Protein 3CUI (pdb70)

Secondary structure (DSSP, 8-state):
--SHHHHHHHHT-EEEEEE-GGGGGSHHHHHHHHHH-SEEEESSTTSHHHH-SBTTB---HHHHHHHHHHHHHT-EEEEEEEEESSS--HHHHT--HHHHHHHHHHHHHHHHHHHTTT--EEEEEE--B-TTSSB-SS-HHHHHH-TTHHHHHHHHHHHH-SSSEEEEEESS-SSSSHHHHHHHHHHHHHHHHT----EEEE--EEETT---TTHHHHHHHHHTTT-EEEEEEEEEEEESSP-HHHHHHHHHHHHHHHHHHHTSTTEEEEEES-SBTTT-SHHHHSTTEE--SSB-TTSPBPHHHHHHHHHHT-

InterPro domains:
  IPR001000 Glycoside hydrolase family 10 domain [PF00331] (45-352)
  IPR001000 Glycoside hydrolase family 10 domain [PR00134] (118-130)
  IPR001000 Glycoside hydrolase family 10 domain [PR00134] (160-171)
  IPR001000 Glycoside hydrolase family 10 domain [PR00134] (205-216)
  IPR001000 Glycoside hydrolase family 10 domain [PR00134] (234-246)
  IPR001000 Glycoside hydrolase family 10 domain [PS51760] (39-352)
  IPR001000 Glycoside hydrolase family 10 domain [SM00633] (87-353)
  IPR001919 Carbohydrate-binding type-2 domain [PF00553] (382-481)
  IPR001919 Carbohydrate-binding type-2 domain [PS51173] (375-484)
  IPR001919 Carbohydrate-binding type-2 domain [SM00637] (382-481)
  IPR008965 CBM2/CBM3, carbohydrate-binding domain superfamily [SSF49384] (378-483)
  IPR012291 CBM2, carbohydrate-binding domain superfamily [G3DSA:2.60.40.290] (376-484)
  IPR017853 Glycoside hydrolase superfamily [SSF51445] (43-353)
  IPR018366 Carbohydrate-binding type-2, conserved site [PS00561] (446-459)
  IPR031158 Glycosyl hydrolases family 10, active site [PS00591] (267-277)
  IPR044846 Glycoside hydrolase family 10 [PTHR31490] (22-318)

B-factor: mean 17.29, std 7.69, range [9.09, 55.51]

Structure (mmCIF, N/CA/C/O backbone):
data_3CUI
#
_entry.id   3CUI
#
_cell.length_a   85.700
_cell.length_b   85.700
_cell.length_c   78.977
_cell.angle_alpha   90.00
_cell.angle_beta   90.00
_cell.angle_gamma   90.00
#
_symmetry.space_group_name_H-M   'P 41 21 2'
#
loop_
_entity.id
_entity.type
_entity.pdbx_description
1 polymer Exo-beta-1,4-glucanase
2 branched beta-D-xylopyranose-(1-4)-4-thio-beta-D-xylopyranose-(1-4)-4-thio-beta-D-xylopyranose-(1-4)-4-thio-beta-D-xylopyranose
3 water water
#
loop_
_atom_site.group_PDB
_atom_site.id
_atom_site.type_symbol
_atom_site.label_atom_id
_atom_site.label_alt_id
_atom_site.label_comp_id
_atom_site.label_asym_id
_atom_site.label_entity_id
_atom_site.label_seq_id
_atom_site.pdbx_PDB_ins_code
_atom_site.Cartn_x
_atom_site.Cartn_y
_atom_site.Cartn_z
_atom_site.occupancy
_atom_site.B_iso_or_equiv
_atom_site.auth_seq_id
_atom_site.auth_comp_id
_atom_site.auth_asym_id
_atom_site.auth_atom_id
_atom_site.pdbx_PDB_model_num
ATOM 1 N N . ALA A 1 1 ? 44.484 48.140 44.761 1.00 31.63 1 ALA A N 1
ATOM 2 C CA . ALA A 1 1 ? 43.083 48.515 45.095 1.00 31.34 1 ALA A CA 1
ATOM 3 C C . ALA A 1 1 ? 42.155 47.312 44.986 1.00 31.11 1 ALA A C 1
ATOM 4 O O . ALA A 1 1 ? 42.290 46.492 44.080 1.00 31.98 1 ALA A O 1
ATOM 6 N N . THR A 1 2 ? 41.221 47.218 45.925 1.00 30.37 2 THR A N 1
ATOM 7 C CA . THR A 1 2 ? 40.216 46.158 45.930 1.00 29.57 2 THR A CA 1
ATOM 8 C C . THR A 1 2 ? 38.834 46.793 45.870 1.00 27.62 2 THR A C 1
ATOM 9 O O . THR A 1 2 ? 37.814 46.103 45.895 1.00 28.54 2 THR A O 1
ATOM 13 N N . THR A 1 3 ? 38.806 48.118 45.802 1.00 24.37 3 THR A N 1
ATOM 14 C CA . THR A 1 3 ? 37.551 48.825 45.598 1.00 21.45 3 THR A CA 1
ATOM 15 C C . THR A 1 3 ? 37.765 50.003 44.659 1.00 19.56 3 THR A C 1
ATOM 16 O O . THR A 1 3 ? 38.892 50.433 44.431 1.00 18.75 3 THR A O 1
ATOM 20 N N . LEU A 1 4 ? 36.672 50.511 44.101 1.00 17.36 4 LEU A N 1
ATOM 21 C CA . LEU A 1 4 ? 36.765 51.684 43.239 1.00 16.28 4 LEU A CA 1
ATOM 22 C C . LEU A 1 4 ? 37.209 52.903 44.051 1.00 15.91 4 LEU A C 1
ATOM 23 O O . LEU A 1 4 ? 37.920 53.775 43.547 1.00 16.02 4 LEU A O 1
ATOM 28 N N . LYS A 1 5 ? 36.785 52.953 45.309 1.00 15.42 5 LYS A N 1
ATOM 29 C CA . LYS A 1 5 ? 37.216 53.998 46.206 1.00 15.59 5 LYS A CA 1
ATOM 30 C C . LYS A 1 5 ? 38.746 53.975 46.357 1.00 15.87 5 LYS A C 1
ATOM 31 O O . LYS A 1 5 ? 39.386 55.011 46.224 1.00 15.72 5 LYS A O 1
ATOM 37 N N . GLU A 1 6 ? 39.310 52.800 46.608 1.00 16.77 6 GLU A N 1
ATOM 38 C CA . GLU A 1 6 ? 40.763 52.676 46.694 1.00 17.62 6 GLU A CA 1
ATOM 39 C C . GLU A 1 6 ? 41.449 53.122 45.398 1.00 16.55 6 GLU A C 1
ATOM 40 O O . GLU A 1 6 ? 42.470 53.814 45.433 1.00 16.65 6 GLU A O 1
ATOM 46 N N . ALA A 1 7 ? 40.887 52.751 44.255 1.00 15.47 7 ALA A N 1
ATOM 47 C CA . ALA A 1 7 ? 41.487 53.129 42.979 1.00 14.82 7 ALA A CA 1
ATOM 48 C C . ALA A 1 7 ? 41.512 54.652 42.786 1.00 14.24 7 ALA A C 1
ATOM 49 O O . ALA A 1 7 ? 42.540 55.222 42.443 1.00 14.27 7 ALA A O 1
ATOM 51 N N . ALA A 1 8 ? 40.376 55.300 43.037 1.00 13.27 8 ALA A N 1
ATOM 52 C CA . ALA A 1 8 ? 40.262 56.749 42.890 1.00 13.17 8 ALA A CA 1
ATOM 53 C C . ALA A 1 8 ? 41.103 57.478 43.933 1.00 13.61 8 ALA A C 1
ATOM 54 O O . ALA A 1 8 ? 41.829 58.410 43.584 1.00 12.90 8 ALA A O 1
ATOM 56 N N . ASP A 1 9 ? 40.996 57.051 45.191 1.00 14.03 9 ASP A N 1
ATOM 57 C CA . ASP A 1 9 ? 41.839 57.586 46.271 1.00 14.68 9 ASP A CA 1
ATOM 58 C C . ASP A 1 9 ? 43.303 57.550 45.838 1.00 15.01 9 ASP A C 1
ATOM 59 O O . ASP A 1 9 ? 44.001 58.554 45.913 1.00 14.88 9 ASP A O 1
ATOM 64 N N . GLY A 1 10 ? 43.755 56.383 45.388 1.00 14.69 10 GLY A N 1
ATOM 65 C CA . GLY A 1 10 ? 45.160 56.208 44.984 1.00 16.11 10 GLY A CA 1
ATOM 66 C C . GLY A 1 10 ? 45.554 57.096 43.818 1.00 16.63 10 GLY A C 1
ATOM 67 O O . GLY A 1 10 ? 46.716 57.508 43.697 1.00 17.58 10 GLY A O 1
ATOM 68 N N . ALA A 1 11 ? 44.597 57.394 42.939 1.00 17.09 11 ALA A N 1
ATOM 69 C CA . ALA A 1 11 ? 44.845 58.245 41.785 1.00 16.93 11 ALA A CA 1
ATOM 70 C C . ALA A 1 11 ? 44.800 59.729 42.119 1.00 17.44 11 ALA A C 1
ATOM 71 O O . ALA A 1 11 ? 45.070 60.571 41.254 1.00 19.94 11 ALA A O 1
ATOM 73 N N . GLY A 1 12 ? 44.409 60.052 43.351 1.00 15.85 12 GLY A N 1
ATOM 74 C CA . GLY A 1 12 ? 44.208 61.442 43.727 1.00 15.36 12 GLY A CA 1
ATOM 75 C C . GLY A 1 12 ? 42.998 62.098 43.081 1.00 14.79 12 GLY A C 1
ATOM 76 O O . GLY A 1 12 ? 43.011 63.297 42.813 1.00 14.49 12 GLY A O 1
ATOM 77 N N . ARG A 1 13 ? 41.937 61.328 42.854 1.00 14.54 13 ARG A N 1
ATOM 78 C CA . ARG A 1 13 ? 40.746 61.867 42.222 1.00 14.14 13 ARG A CA 1
ATOM 79 C C . ARG A 1 13 ? 39.497 61.467 42.988 1.00 12.75 13 ARG A C 1
ATOM 80 O O . ARG A 1 13 ? 39.550 60.637 43.905 1.00 12.39 13 ARG A O 1
ATOM 88 N N . ASP A 1 14 ? 38.371 62.069 42.618 1.00 12.18 14 ASP A N 1
ATOM 89 C CA . ASP A 1 14 ? 37.080 61.741 43.214 1.00 12.18 14 ASP A CA 1
ATOM 90 C C . ASP A 1 14 ? 36.366 60.676 42.387 1.00 11.89 14 ASP A C 1
ATOM 91 O O . ASP A 1 14 ? 36.426 60.688 41.147 1.00 11.49 14 ASP A O 1
ATOM 96 N N . PHE A 1 15 ? 35.701 59.753 43.082 1.00 11.40 15 PHE A N 1
ATOM 97 C CA . PHE A 1 15 ? 34.755 58.833 42.448 1.00 10.74 15 PHE A CA 1
ATOM 98 C C . PHE A 1 15 ? 33.505 58.893 43.286 1.00 11.18 15 PHE A C 1
ATOM 99 O O . PHE A 1 15 ? 33.504 58.456 44.463 1.00 10.72 15 PHE A O 1
ATOM 107 N N . GLY A 1 16 ? 32.452 59.460 42.695 1.00 10.53 16 GLY A N 1
ATOM 108 C CA . GLY A 1 16 ? 31.239 59.767 43.438 1.00 10.48 16 GLY A CA 1
ATOM 109 C C . GLY A 1 16 ? 30.015 58.994 42.984 1.00 10.11 16 GLY A C 1
ATOM 110 O O . GLY A 1 16 ? 30.020 58.363 41.914 1.00 9.93 16 GLY A O 1
ATOM 111 N N . PHE A 1 17 ? 28.954 59.052 43.791 1.00 9.43 17 PHE A N 1
ATOM 112 C CA . PHE A 1 17 ? 27.642 58.527 43.379 1.00 9.91 17 PHE A CA 1
ATOM 113 C C . PHE A 1 17 ? 26.498 59.451 43.760 1.00 10.06 17 PHE A C 1
ATOM 114 O O . PHE A 1 17 ? 26.605 60.251 44.700 1.00 10.26 17 PHE A O 1
ATOM 122 N N . ALA A 1 18 ? 25.411 59.344 43.003 1.00 9.79 18 ALA A N 1
ATOM 123 C CA . ALA A 1 18 ? 24.147 60.002 43.330 1.00 10.00 18 ALA A CA 1
ATOM 124 C C . ALA A 1 18 ? 23.331 59.200 44.328 1.00 10.37 18 ALA A C 1
ATOM 125 O O . ALA A 1 18 ? 22.897 58.064 44.046 1.00 11.00 18 ALA A O 1
ATOM 127 N N . LEU A 1 19 ? 23.143 59.805 45.498 1.00 10.15 19 LEU A N 1
ATOM 128 C CA . LEU A 1 19 ? 22.454 59.196 46.636 1.00 9.82 19 LEU A CA 1
ATOM 129 C C . LEU A 1 19 ? 20.979 59.543 46.717 1.00 10.58 19 LEU A C 1
ATOM 130 O O . LEU A 1 19 ? 20.609 60.712 46.584 1.00 10.53 19 LEU A O 1
ATOM 135 N N . ASP A 1 20 ? 20.158 58.526 46.981 1.00 11.18 20 ASP A N 1
ATOM 136 C CA . ASP A 1 20 ? 18.774 58.703 47.444 1.00 11.37 20 ASP A CA 1
ATOM 137 C C . ASP A 1 20 ? 18.795 58.371 48.937 1.00 11.65 20 ASP A C 1
ATOM 138 O O . ASP A 1 20 ? 19.018 57.217 49.291 1.00 11.29 20 ASP A O 1
ATOM 143 N N . PRO A 1 21 ? 18.614 59.374 49.816 1.00 11.37 21 PRO A N 1
ATOM 144 C CA . PRO A 1 21 ? 18.823 59.065 51.240 1.00 12.14 21 PRO A CA 1
ATOM 145 C C . PRO A 1 21 ? 17.848 58.028 51.789 1.00 13.20 21 PRO A C 1
ATOM 146 O O . PRO A 1 21 ? 18.179 57.353 52.771 1.00 14.25 21 PRO A O 1
ATOM 150 N N . ASN A 1 22 ? 16.692 57.857 51.142 1.00 13.00 22 ASN A N 1
ATOM 151 C CA . ASN A 1 22 ? 15.767 56.815 51.595 1.00 13.92 22 ASN A CA 1
ATOM 152 C C . ASN A 1 22 ? 16.327 55.424 51.419 1.00 14.30 22 ASN A C 1
ATOM 153 O O . ASN A 1 22 ? 15.930 54.498 52.128 1.00 16.11 22 ASN A O 1
ATOM 158 N N . ARG A 1 23 ? 17.245 55.260 50.472 1.00 12.87 23 ARG A N 1
ATOM 159 C CA . ARG A 1 23 ? 17.809 53.932 50.213 1.00 12.77 23 ARG A CA 1
ATOM 160 C C . ARG A 1 23 ? 18.893 53.562 51.234 1.00 13.04 23 ARG A C 1
ATOM 161 O O . ARG A 1 23 ? 19.367 52.414 51.234 1.00 13.30 23 ARG A O 1
ATOM 169 N N . LEU A 1 24 ? 19.283 54.497 52.105 1.00 13.75 24 LEU A N 1
ATOM 170 C CA . LEU A 1 24 ? 20.279 54.188 53.151 1.00 13.55 24 LEU A CA 1
ATOM 171 C C . LEU A 1 24 ? 19.759 53.138 54.143 1.00 14.33 24 LEU A C 1
ATOM 172 O O . LEU A 1 24 ? 20.546 52.476 54.814 1.00 15.81 24 LEU A O 1
ATOM 177 N N . SER A 1 25 ? 18.439 52.987 54.216 1.00 13.99 25 SER A N 1
ATOM 178 C CA . SER A 1 25 ? 17.847 51.972 55.081 1.00 14.95 25 SER A CA 1
ATOM 179 C C . SER A 1 25 ? 17.917 50.572 54.461 1.00 14.01 25 SER A C 1
ATOM 180 O O . SER A 1 25 ? 17.584 49.579 55.127 1.00 15.66 25 SER A O 1
ATOM 183 N N . GLU A 1 26 ? 18.319 50.489 53.189 1.00 12.94 26 GLU A N 1
ATOM 184 C CA A GLU A 1 26 ? 18.595 49.193 52.549 0.50 12.36 26 GLU A CA 1
ATOM 185 C CA B GLU A 1 26 ? 18.587 49.209 52.552 0.50 13.23 26 GLU A CA 1
ATOM 186 C C . GLU A 1 26 ? 20.081 48.927 52.716 1.00 12.44 26 GLU A C 1
ATOM 187 O O . GLU A 1 26 ? 20.930 49.579 52.086 1.00 12.48 26 GLU A O 1
ATOM 198 N N . ALA A 1 27 ? 20.402 47.966 53.581 1.00 12.74 27 ALA A N 1
ATOM 199 C CA . ALA A 1 27 ? 21.778 47.783 54.019 1.00 12.13 27 ALA A CA 1
ATOM 200 C C . ALA A 1 27 ? 22.769 47.462 52.911 1.00 12.28 27 ALA A C 1
ATOM 201 O O . ALA A 1 27 ? 23.915 47.871 53.001 1.00 12.91 27 ALA A O 1
ATOM 203 N N . GLN A 1 28 ? 22.350 46.719 51.887 1.00 12.70 28 GLN A N 1
ATOM 204 C CA . GLN A 1 28 ? 23.271 46.421 50.771 1.00 12.63 28 GLN A CA 1
ATOM 205 C C . GLN A 1 28 ? 23.632 47.678 49.987 1.00 12.74 28 GLN A C 1
ATOM 206 O O . GLN A 1 28 ? 24.792 47.878 49.627 1.00 12.41 28 GLN A O 1
ATOM 212 N N . TYR A 1 29 ? 22.634 48.519 49.759 1.00 12.33 29 TYR A N 1
ATOM 213 C CA . TYR A 1 29 ? 22.864 49.842 49.146 1.00 11.53 29 TYR A CA 1
ATOM 214 C C . TYR A 1 29 ? 23.851 50.666 49.982 1.00 12.40 29 TYR A C 1
ATOM 215 O O . TYR A 1 29 ? 24.870 51.153 49.455 1.00 12.32 29 TYR A O 1
ATOM 224 N N . LYS A 1 30 ? 23.588 50.759 51.287 1.00 11.86 30 LYS A N 1
ATOM 225 C CA . LYS A 1 30 ? 24.476 51.507 52.184 1.00 13.01 30 LYS A CA 1
ATOM 226 C C . LYS A 1 30 ? 25.889 50.917 52.217 1.00 12.74 30 LYS A C 1
ATOM 227 O O . LYS A 1 30 ? 26.870 51.652 52.252 1.00 13.03 30 LYS A O 1
ATOM 233 N N . ALA A 1 31 ? 26.005 49.590 52.194 1.00 12.22 31 ALA A N 1
ATOM 234 C CA . ALA A 1 31 ? 27.334 48.973 52.256 1.00 12.58 31 ALA A CA 1
ATOM 235 C C . ALA A 1 31 ? 28.190 49.354 51.056 1.00 12.24 31 ALA A C 1
ATOM 236 O O . ALA A 1 31 ? 29.397 49.609 51.193 1.00 13.15 31 ALA A O 1
ATOM 238 N N . ILE A 1 32 ? 27.582 49.365 49.874 1.00 12.54 32 ILE A N 1
ATOM 239 C CA . ILE A 1 32 ? 28.304 49.740 48.657 1.00 12.33 32 ILE A CA 1
ATOM 240 C C . ILE A 1 32 ? 28.605 51.237 48.654 1.00 12.01 32 ILE A C 1
ATOM 241 O O . ILE A 1 32 ? 29.734 51.642 48.342 1.00 12.31 32 ILE A O 1
ATOM 246 N N . ALA A 1 33 ? 27.626 52.047 49.046 1.00 11.50 33 ALA A N 1
ATOM 247 C CA . ALA A 1 33 ? 27.833 53.500 49.203 1.00 11.40 33 ALA A CA 1
ATOM 248 C C . ALA A 1 33 ? 29.021 53.788 50.110 1.00 12.11 33 ALA A C 1
ATOM 249 O O . ALA A 1 33 ? 29.877 54.613 49.788 1.00 12.02 33 ALA A O 1
ATOM 251 N N . ASP A 1 34 ? 29.072 53.091 51.237 1.00 11.57 34 ASP A N 1
ATOM 252 C CA . ASP A 1 34 ? 30.094 53.358 52.247 1.00 12.24 34 ASP A CA 1
ATOM 253 C C . ASP A 1 34 ? 31.481 53.032 51.733 1.00 13.13 34 ASP A C 1
ATOM 254 O O . ASP A 1 34 ? 32.432 53.753 52.020 1.00 14.98 34 ASP A O 1
ATOM 259 N N . SER A 1 35 ? 31.591 51.926 50.984 1.00 12.76 35 SER A N 1
ATOM 260 C CA . SER A 1 35 ? 32.912 51.372 50.648 1.00 13.26 35 SER A CA 1
ATOM 261 C C . SER A 1 35 ? 33.446 51.680 49.252 1.00 12.95 35 SER A C 1
ATOM 262 O O . SER A 1 35 ? 34.651 51.524 49.016 1.00 14.59 35 SER A O 1
ATOM 265 N N . GLU A 1 36 ? 32.587 52.113 48.323 1.00 11.60 36 GLU A N 1
ATOM 266 C CA . GLU A 1 36 ? 33.022 52.225 46.917 1.00 11.66 36 GLU A CA 1
ATOM 267 C C . GLU A 1 36 ? 33.202 53.642 46.357 1.00 11.37 36 GLU A C 1
ATOM 268 O O . GLU A 1 36 ? 33.667 53.791 45.218 1.00 12.15 36 GLU A O 1
ATOM 274 N N . PHE A 1 37 ? 32.908 54.666 47.157 1.00 11.06 37 PHE A N 1
ATOM 275 C CA . PHE A 1 37 ? 32.903 56.054 46.682 1.00 10.69 37 PHE A CA 1
ATOM 276 C C . PHE A 1 37 ? 33.555 56.962 47.699 1.00 10.51 37 PHE A C 1
ATOM 277 O O . PHE A 1 37 ? 33.494 56.694 48.907 1.00 11.30 37 PHE A O 1
ATOM 285 N N . ASN A 1 38 ? 34.189 58.030 47.215 1.00 10.13 38 ASN A N 1
ATOM 286 C CA . ASN A 1 38 ? 34.752 59.046 48.124 1.00 10.32 38 ASN A CA 1
ATOM 287 C C . ASN A 1 38 ? 34.069 60.413 47.979 1.00 10.51 38 ASN A C 1
ATOM 288 O O . ASN A 1 38 ? 34.524 61.414 48.556 1.00 11.37 38 ASN A O 1
ATOM 293 N N . LEU A 1 39 ? 32.940 60.434 47.261 1.00 10.37 39 LEU A N 1
ATOM 294 C CA . LEU A 1 39 ? 32.181 61.677 47.043 1.00 10.08 39 LEU A CA 1
ATOM 295 C C . LEU A 1 39 ? 30.715 61.303 46.907 1.00 9.97 39 LEU A C 1
ATOM 296 O O . LEU A 1 39 ? 30.388 60.222 46.392 1.00 10.50 39 LEU A O 1
ATOM 301 N N . VAL A 1 40 ? 29.834 62.187 47.363 1.00 9.78 40 VAL A N 1
ATOM 302 C CA . VAL A 1 40 ? 28.392 61.971 47.221 1.00 10.23 40 VAL A CA 1
ATOM 303 C C . VAL A 1 40 ? 27.709 63.236 46.723 1.00 9.58 40 VAL A C 1
ATOM 304 O O . VAL A 1 40 ? 28.074 64.350 47.115 1.00 10.25 40 VAL A O 1
ATOM 308 N N . VAL A 1 41 ? 26.697 63.035 45.877 1.00 9.54 41 VAL A N 1
ATOM 309 C CA . VAL A 1 41 ? 25.805 64.107 45.437 1.00 9.89 41 VAL A CA 1
ATOM 310 C C . VAL A 1 41 ? 24.383 63.628 45.702 1.00 9.95 41 VAL A C 1
ATOM 311 O O . VAL A 1 41 ? 24.115 62.426 45.658 1.00 10.36 41 VAL A O 1
ATOM 315 N N . ALA A 1 42 ? 23.472 64.549 45.990 1.00 9.79 42 ALA A N 1
ATOM 316 C CA . ALA A 1 42 ? 22.047 64.197 46.111 1.00 10.15 42 ALA A CA 1
ATOM 317 C C . ALA A 1 42 ? 21.424 64.021 44.738 1.00 10.64 42 ALA A C 1
ATOM 318 O O . ALA A 1 42 ? 21.433 64.935 43.923 1.00 11.05 42 ALA A O 1
ATOM 320 N N . GLU A 1 43 ? 20.883 62.834 44.473 1.00 10.60 43 GLU A N 1
ATOM 321 C CA . GLU A 1 43 ? 20.182 62.615 43.214 1.00 10.81 43 GLU A CA 1
ATOM 322 C C . GLU A 1 43 ? 19.010 63.590 43.034 1.00 11.21 43 GLU A C 1
ATOM 323 O O . GLU A 1 43 ? 18.775 64.072 41.917 1.00 11.24 43 GLU A O 1
ATOM 329 N N . ASN A 1 44 ? 18.290 63.852 44.131 1.00 10.95 44 ASN A N 1
ATOM 330 C CA . ASN A 1 44 ? 17.084 64.681 44.104 1.00 10.87 44 ASN A CA 1
ATOM 331 C C . ASN A 1 44 ? 16.911 65.615 45.309 1.00 10.37 44 ASN A C 1
ATOM 332 O O . ASN A 1 44 ? 16.224 66.624 45.198 1.00 11.24 44 ASN A O 1
ATOM 337 N N . ALA A 1 45 ? 17.509 65.269 46.449 1.00 10.58 45 ALA A N 1
ATOM 338 C CA . ALA A 1 45 ? 17.174 65.923 47.733 1.00 10.74 45 ALA A CA 1
ATOM 339 C C . ALA A 1 45 ? 17.584 67.385 47.859 1.00 10.87 45 ALA A C 1
ATOM 340 O O . ALA A 1 45 ? 17.121 68.064 48.781 1.00 12.07 45 ALA A O 1
ATOM 342 N N . MET A 1 46 ? 18.454 67.869 46.964 1.00 10.89 46 MET A N 1
ATOM 343 C CA . MET A 1 46 ? 18.839 69.280 47.021 1.00 10.93 46 MET A CA 1
ATOM 344 C C . MET A 1 46 ? 18.343 70.128 45.851 1.00 11.43 46 MET A C 1
ATOM 345 O O . MET A 1 46 ? 18.780 71.282 45.694 1.00 11.59 46 MET A O 1
ATOM 350 N N . LYS A 1 47 ? 17.414 69.571 45.065 1.00 11.03 47 LYS A N 1
ATOM 351 C CA . LYS A 1 47 ? 16.774 70.298 43.971 1.00 11.57 47 LYS A CA 1
ATOM 352 C C . LYS A 1 47 ? 15.719 71.239 44.536 1.00 11.59 47 LYS A C 1
ATOM 353 O O . LYS A 1 47 ? 15.345 71.163 45.726 1.00 10.98 47 LYS A O 1
ATOM 359 N N . TRP A 1 48 ? 15.248 72.149 43.691 1.00 11.74 48 TRP A N 1
ATOM 360 C CA . TRP A 1 48 ? 14.316 73.176 44.166 1.00 12.25 48 TRP A CA 1
ATOM 361 C C . TRP A 1 48 ? 12.992 72.579 44.686 1.00 12.25 48 TRP A C 1
ATOM 362 O O . TRP A 1 48 ? 12.528 72.957 45.770 1.00 12.28 48 TRP A O 1
ATOM 373 N N . ASP A 1 49 ? 12.420 71.624 43.956 1.00 12.11 49 ASP A N 1
ATOM 374 C CA . ASP A 1 49 ? 11.185 70.969 44.445 1.00 11.99 49 ASP A CA 1
ATOM 375 C C . ASP A 1 49 ? 11.347 70.331 45.845 1.00 12.32 49 ASP A C 1
ATOM 376 O O . ASP A 1 49 ? 10.434 70.387 46.671 1.00 13.29 49 ASP A O 1
ATOM 381 N N . ALA A 1 50 ? 12.536 69.786 46.108 1.00 11.73 50 ALA A N 1
ATOM 382 C CA . ALA A 1 50 ? 12.834 69.094 47.350 1.00 12.19 50 ALA A CA 1
ATOM 383 C C . ALA A 1 50 ? 13.208 70.032 48.485 1.00 12.00 50 ALA A C 1
ATOM 384 O O . ALA A 1 50 ? 13.216 69.618 49.650 1.00 13.88 50 ALA A O 1
ATOM 386 N N . THR A 1 51 ? 13.553 71.280 48.164 1.00 10.80 51 THR A N 1
ATOM 387 C CA . THR A 1 51 ? 14.045 72.205 49.188 1.00 11.86 51 THR A CA 1
ATOM 388 C C . THR A 1 51 ? 13.157 73.415 49.453 1.00 11.71 51 THR A C 1
ATOM 389 O O . THR A 1 51 ? 13.215 73.956 50.556 1.00 12.60 51 THR A O 1
ATOM 393 N N . GLU A 1 52 ? 12.375 73.865 48.462 1.00 11.89 52 GLU A N 1
ATOM 394 C CA . GLU A 1 52 ? 11.536 75.058 48.644 1.00 12.53 52 GLU A CA 1
ATOM 395 C C . GLU A 1 52 ? 10.160 74.829 48.019 1.00 12.97 52 GLU A C 1
ATOM 396 O O . GLU A 1 52 ? 9.847 75.391 46.971 1.00 12.44 52 GLU A O 1
ATOM 402 N N . PRO A 1 53 ? 9.346 73.964 48.646 1.00 13.28 53 PRO A N 1
ATOM 403 C CA . PRO A 1 53 ? 8.053 73.558 48.074 1.00 13.72 53 PRO A CA 1
ATOM 404 C C . PRO A 1 53 ? 6.993 74.658 48.016 1.00 14.31 53 PRO A C 1
ATOM 405 O O . PRO A 1 53 ? 6.091 74.556 47.195 1.00 15.16 53 PRO A O 1
ATOM 409 N N . SER A 1 54 ? 7.088 75.664 48.884 1.00 14.54 54 SER A N 1
ATOM 410 C CA . SER A 1 54 ? 6.292 76.904 48.726 1.00 14.91 54 SER A CA 1
ATOM 411 C C . SER A 1 54 ? 7.205 78.088 48.965 1.00 14.86 54 SER A C 1
ATOM 412 O O . SER A 1 54 ? 8.328 77.923 49.463 1.00 14.95 54 SER A O 1
ATOM 415 N N . GLN A 1 55 ? 6.759 79.282 48.591 1.00 14.72 55 GLN A N 1
ATOM 416 C CA . GLN A 1 55 ? 7.665 80.419 48.523 1.00 15.46 55 GLN A CA 1
ATOM 417 C C . GLN A 1 55 ? 8.255 80.768 49.891 1.00 15.11 55 GLN A C 1
ATOM 418 O O . GLN A 1 55 ? 7.526 81.025 50.848 1.00 15.63 55 GLN A O 1
ATOM 424 N N . ASN A 1 56 ? 9.584 80.761 49.964 1.00 15.01 56 ASN A N 1
ATOM 425 C CA . ASN A 1 56 ? 10.322 81.026 51.196 1.00 15.47 56 ASN A CA 1
ATOM 426 C C . ASN A 1 56 ? 9.975 80.117 52.382 1.00 15.84 56 ASN A C 1
ATOM 427 O O . ASN A 1 56 ? 10.118 80.510 53.556 1.00 17.44 56 ASN A O 1
ATOM 432 N N . SER A 1 57 ? 9.562 78.892 52.076 1.00 15.25 57 SER A N 1
ATOM 433 C CA . SER A 1 57 ? 9.345 77.883 53.089 1.00 15.48 57 SER A CA 1
ATOM 434 C C . SER A 1 57 ? 10.175 76.676 52.686 1.00 15.26 57 SER A C 1
ATOM 435 O O . SER A 1 57 ? 9.947 76.089 51.627 1.00 15.78 57 SER A O 1
ATOM 438 N N . PHE A 1 58 ? 11.165 76.359 53.515 1.00 14.50 58 PHE A N 1
ATOM 439 C CA . PHE A 1 58 ? 12.212 75.407 53.123 1.00 13.77 58 PHE A CA 1
ATOM 440 C C . PHE A 1 58 ? 12.041 74.067 53.812 1.00 14.69 58 PHE A C 1
ATOM 441 O O . PHE A 1 58 ? 11.571 74.002 54.952 1.00 16.07 58 PHE A O 1
ATOM 449 N N . SER A 1 59 ? 12.395 73.002 53.099 1.00 14.40 59 SER A N 1
ATOM 450 C CA . SER A 1 59 ? 12.299 71.638 53.609 1.00 14.49 59 SER A CA 1
ATOM 451 C C . SER A 1 59 ? 13.657 70.956 53.460 1.00 14.01 59 SER A C 1
ATOM 452 O O . SER A 1 59 ? 13.927 70.299 52.451 1.00 15.33 59 SER A O 1
ATOM 455 N N . PHE A 1 60 ? 14.514 71.132 54.455 1.00 13.31 60 PHE A N 1
ATOM 456 C CA . PHE A 1 60 ? 15.897 70.657 54.333 1.00 12.65 60 PHE A CA 1
ATOM 457 C C . PHE A 1 60 ? 16.171 69.259 54.903 1.00 12.69 60 PHE A C 1
ATOM 458 O O . PHE A 1 60 ? 17.322 68.814 54.894 1.00 13.39 60 PHE A O 1
ATOM 466 N N . GLY A 1 61 ? 15.153 68.570 55.407 1.00 12.69 61 GLY A N 1
ATOM 467 C CA . GLY A 1 61 ? 15.388 67.259 56.042 1.00 11.99 61 GLY A CA 1
ATOM 468 C C . GLY A 1 61 ? 16.134 66.280 55.139 1.00 12.41 61 GLY A C 1
ATOM 469 O O . GLY A 1 61 ? 17.149 65.691 55.544 1.00 12.96 61 GLY A O 1
ATOM 470 N N . ALA A 1 62 ? 15.670 66.129 53.904 1.00 11.95 62 ALA A N 1
ATOM 471 C CA . ALA A 1 62 ? 16.271 65.151 52.990 1.00 12.31 62 ALA A CA 1
ATOM 472 C C . ALA A 1 62 ? 17.691 65.553 52.572 1.00 12.25 62 ALA A C 1
ATOM 473 O O . ALA A 1 62 ? 18.607 64.723 52.537 1.00 12.28 62 ALA A O 1
ATOM 475 N N . GLY A 1 63 ? 17.879 66.837 52.270 1.00 11.15 63 GLY A N 1
ATOM 476 C CA . GLY A 1 63 ? 19.212 67.331 51.928 1.00 11.24 63 GLY A CA 1
ATOM 477 C C . GLY A 1 63 ? 20.176 67.234 53.097 1.00 11.44 63 GLY A C 1
ATOM 478 O O . GLY A 1 63 ? 21.342 66.901 52.910 1.00 11.29 63 GLY A O 1
ATOM 479 N N . ASP A 1 64 ? 19.679 67.523 54.299 1.00 11.53 64 ASP A N 1
ATOM 480 C CA . ASP A 1 64 ? 20.480 67.368 55.524 1.00 11.45 64 ASP A CA 1
ATOM 481 C C . ASP A 1 64 ? 20.886 65.907 55.711 1.00 11.42 64 ASP A C 1
ATOM 482 O O . ASP A 1 64 ? 22.007 65.622 56.153 1.00 11.80 64 ASP A O 1
ATOM 487 N N . ARG A 1 65 ? 19.984 64.980 55.393 1.00 11.48 65 ARG A N 1
ATOM 488 C CA . ARG A 1 65 ? 20.311 63.560 55.532 1.00 11.71 65 ARG A CA 1
ATOM 489 C C . ARG A 1 65 ? 21.497 63.179 54.630 1.00 11.99 65 ARG A C 1
ATOM 490 O O . ARG A 1 65 ? 22.381 62.421 55.046 1.00 12.20 65 ARG A O 1
ATOM 498 N N . VAL A 1 66 ? 21.524 63.720 53.408 1.00 11.42 66 VAL A N 1
ATOM 499 C CA . VAL A 1 66 ? 22.619 63.476 52.476 1.00 10.80 66 VAL A CA 1
ATOM 500 C C . VAL A 1 66 ? 23.892 64.122 53.017 1.00 10.81 66 VAL A C 1
ATOM 501 O O . VAL A 1 66 ? 24.971 63.510 52.991 1.00 11.36 66 VAL A O 1
ATOM 505 N N . ALA A 1 67 ? 23.795 65.378 53.468 1.00 10.28 67 ALA A N 1
ATOM 506 C CA . ALA A 1 67 ? 24.990 66.050 54.005 1.00 11.08 67 ALA A CA 1
ATOM 507 C C . ALA A 1 67 ? 25.552 65.294 55.214 1.00 11.21 67 ALA A C 1
ATOM 508 O O . ALA A 1 67 ? 26.777 65.140 55.359 1.00 11.36 67 ALA A O 1
ATOM 510 N N . SER A 1 68 ? 24.670 64.845 56.089 1.00 11.41 68 SER A N 1
ATOM 511 C CA . SER A 1 68 ? 25.119 64.116 57.284 1.00 11.40 68 SER A CA 1
ATOM 512 C C . SER A 1 68 ? 25.776 62.801 56.903 1.00 11.34 68 SER A C 1
ATOM 513 O O . SER A 1 68 ? 26.795 62.421 57.508 1.00 11.21 68 SER A O 1
ATOM 516 N N . TYR A 1 69 ? 25.225 62.124 55.894 1.00 10.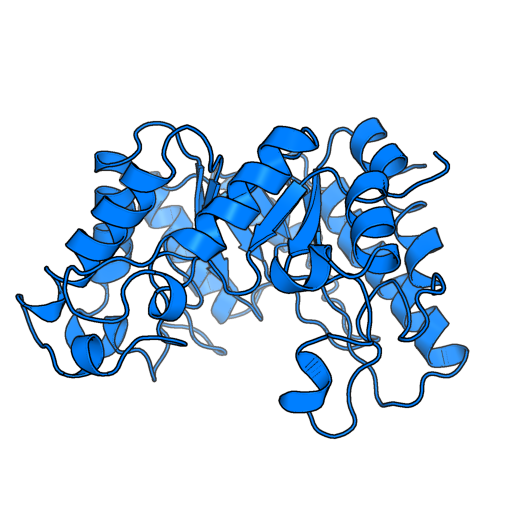98 69 TYR A N 1
ATOM 517 C CA . TYR A 1 69 ? 25.844 60.910 55.371 1.00 11.17 69 TYR A CA 1
ATOM 518 C C . TYR A 1 69 ? 27.281 61.164 54.915 1.00 11.49 69 TYR A C 1
ATOM 519 O O . TYR A 1 69 ? 28.203 60.427 55.279 1.00 11.68 69 TYR A O 1
ATOM 528 N N . ALA A 1 70 ? 27.475 62.226 54.125 1.00 11.07 70 ALA A N 1
ATOM 529 C CA . ALA A 1 70 ? 28.821 62.611 53.670 1.00 10.80 70 ALA A CA 1
ATOM 530 C C . ALA A 1 70 ? 29.749 62.872 54.852 1.00 11.03 70 ALA A C 1
ATOM 531 O O . ALA A 1 70 ? 30.899 62.399 54.862 1.00 11.35 70 ALA A O 1
ATOM 533 N N . ALA A 1 71 ? 29.273 63.634 55.841 1.00 11.80 71 ALA A N 1
ATOM 534 C CA . ALA A 1 71 ? 30.152 63.958 56.972 1.00 11.95 71 ALA A CA 1
ATOM 535 C C . ALA A 1 71 ? 30.473 62.702 57.797 1.00 12.17 71 ALA A C 1
ATOM 536 O O . ALA A 1 71 ? 31.618 62.498 58.232 1.00 13.56 71 ALA A O 1
ATOM 538 N N . ASP A 1 72 ? 29.481 61.838 57.966 1.00 12.06 72 ASP A N 1
ATOM 539 C CA . ASP A 1 72 ? 29.665 60.660 58.817 1.00 12.67 72 ASP A CA 1
ATOM 540 C C . ASP A 1 72 ? 30.635 59.642 58.197 1.00 13.76 72 ASP A C 1
ATOM 541 O O . ASP A 1 72 ? 31.297 58.896 58.929 1.00 16.01 72 ASP A O 1
ATOM 546 N N . THR A 1 73 ? 30.705 59.608 56.865 1.00 13.34 73 THR A N 1
ATOM 547 C CA . THR A 1 73 ? 31.517 58.628 56.147 1.00 13.51 73 THR A CA 1
ATOM 548 C C . THR A 1 73 ? 32.776 59.259 55.568 1.00 13.74 73 THR A C 1
ATOM 549 O O . THR A 1 73 ? 33.579 58.574 54.918 1.00 15.18 73 THR A O 1
ATOM 553 N N . GLY A 1 74 ? 32.958 60.561 55.787 1.00 12.91 74 GLY A N 1
ATOM 554 C CA . GLY A 1 74 ? 34.178 61.226 55.309 1.00 13.66 74 GLY A CA 1
ATOM 555 C C . GLY A 1 74 ? 34.277 61.327 53.812 1.00 13.29 74 GLY A C 1
ATOM 556 O O . GLY A 1 74 ? 35.373 61.163 53.250 1.00 14.61 74 GLY A O 1
ATOM 557 N N . LYS A 1 75 ? 33.143 61.586 53.167 1.00 12.11 75 LYS A N 1
ATOM 558 C CA . LYS A 1 75 ? 33.112 61.785 51.708 1.00 12.32 75 LYS A CA 1
ATOM 559 C C . LYS A 1 75 ? 32.950 63.254 51.363 1.00 12.60 75 LYS A C 1
ATOM 560 O O . LYS A 1 75 ? 32.275 63.997 52.090 1.00 14.20 75 LYS A O 1
ATOM 566 N N . GLU A 1 76 ? 33.528 63.676 50.238 1.00 11.68 76 GLU A N 1
ATOM 567 C CA A GLU A 1 76 ? 33.257 65.018 49.737 0.50 11.92 76 GLU A CA 1
ATOM 568 C CA B GLU A 1 76 ? 33.258 65.013 49.698 0.50 11.58 76 GLU A CA 1
ATOM 569 C C . GLU A 1 76 ? 31.780 65.131 49.378 1.00 11.43 76 GLU A C 1
ATOM 570 O O . GLU A 1 76 ? 31.166 64.157 48.931 1.00 12.33 76 GLU A O 1
ATOM 581 N N . LEU A 1 77 ? 31.222 66.324 49.558 1.00 11.22 77 LEU A N 1
ATOM 582 C CA . LEU A 1 77 ? 29.813 66.546 49.271 1.00 10.82 77 LEU A CA 1
ATOM 583 C C . LEU A 1 77 ? 29.699 67.525 48.115 1.00 10.86 77 LEU A C 1
ATOM 584 O O . LEU A 1 77 ? 30.252 68.638 48.145 1.00 11.17 77 LEU A O 1
ATOM 589 N N . TYR A 1 78 ? 28.970 67.102 47.096 1.00 10.13 78 TYR A N 1
ATOM 590 C CA . TYR A 1 78 ? 28.739 67.911 45.899 1.00 9.94 78 TYR A CA 1
ATOM 591 C C . TYR A 1 78 ? 27.281 68.313 45.881 1.00 9.96 78 TYR A C 1
ATOM 592 O O . TYR A 1 78 ? 26.417 67.492 46.146 1.00 10.76 78 TYR A O 1
ATOM 601 N N . GLY A 1 79 ? 27.028 69.601 45.615 1.00 9.48 79 GLY A N 1
ATOM 602 C CA . GLY A 1 79 ? 25.660 70.122 45.652 1.00 10.11 79 GLY A CA 1
ATOM 603 C C . GLY A 1 79 ? 24.961 70.193 44.300 1.00 10.39 79 GLY A C 1
ATOM 604 O O . GLY A 1 79 ? 25.485 70.783 43.345 1.00 10.99 79 GLY A O 1
ATOM 605 N N . HIS A 1 80 ? 23.754 69.633 44.216 1.00 10.21 80 HIS A N 1
ATOM 606 C CA . HIS A 1 80 ? 23.030 69.607 42.944 1.00 9.86 80 HIS A CA 1
ATOM 607 C C . HIS A 1 80 ? 21.565 69.872 43.270 1.00 10.67 80 HIS A C 1
ATOM 608 O O . HIS A 1 80 ? 20.997 69.103 44.036 1.00 11.16 80 HIS A O 1
ATOM 615 N N . THR A 1 81 ? 20.926 70.952 42.783 1.00 10.42 81 THR A N 1
ATOM 616 C CA . THR A 1 81 ? 21.470 72.017 41.936 1.00 10.62 81 THR A CA 1
ATOM 617 C C . THR A 1 81 ? 20.608 73.248 42.233 1.00 10.84 81 THR A C 1
ATOM 618 O O . THR A 1 81 ? 19.407 73.098 42.490 1.00 11.27 81 THR A O 1
ATOM 622 N N . LEU A 1 82 ? 21.183 74.452 42.191 1.00 11.10 82 LEU A N 1
ATOM 623 C CA . LEU A 1 82 ? 20.459 75.635 42.674 1.00 12.06 82 LEU A CA 1
ATOM 624 C C . LEU A 1 82 ? 19.432 76.155 41.673 1.00 11.41 82 LEU A C 1
ATOM 625 O O . LEU A 1 82 ? 18.302 76.490 42.055 1.00 12.67 82 LEU A O 1
ATOM 630 N N . VAL A 1 83 ? 19.822 76.231 40.403 1.00 10.60 83 VAL A N 1
ATOM 631 C CA . VAL A 1 83 ? 18.970 76.810 39.361 1.00 11.49 83 VAL A CA 1
ATOM 632 C C . VAL A 1 83 ? 18.878 75.842 38.176 1.00 11.35 83 VAL A C 1
ATOM 633 O O . VAL A 1 83 ? 19.889 75.547 37.533 1.00 11.84 83 VAL A O 1
ATOM 637 N N . TRP A 1 84 ? 17.655 75.368 37.917 1.00 11.66 84 TRP A N 1
ATOM 638 C CA . TRP A 1 84 ? 17.389 74.360 36.890 1.00 11.27 84 TRP A CA 1
ATOM 639 C C . TRP A 1 84 ? 15.939 74.488 36.460 1.00 12.10 84 TRP A C 1
ATOM 640 O O . TRP A 1 84 ? 15.055 74.641 37.307 1.00 12.68 84 TRP A O 1
ATOM 651 N N . HIS A 1 85 ? 15.697 74.372 35.159 1.00 12.10 85 HIS A N 1
ATOM 652 C CA . HIS A 1 85 ? 14.337 74.522 34.643 1.00 12.95 85 HIS A CA 1
ATOM 653 C C . HIS A 1 85 ? 13.409 73.360 35.010 1.00 13.41 85 HIS A C 1
ATOM 654 O O . HIS A 1 85 ? 12.180 73.502 34.969 1.00 14.54 85 HIS A O 1
ATOM 661 N N . SER A 1 86 ? 13.991 72.197 35.309 1.00 13.32 86 SER A N 1
ATOM 662 C CA A SER A 1 86 ? 13.205 71.011 35.634 0.50 13.58 86 SER A CA 1
ATOM 663 C CA B SER A 1 86 ? 13.205 71.004 35.644 0.50 13.47 86 SER A CA 1
ATOM 664 C C . SER A 1 86 ? 13.026 70.885 37.149 1.00 13.79 86 SER A C 1
ATOM 665 O O . SER A 1 86 ? 13.809 71.433 37.915 1.00 14.60 86 SER A O 1
ATOM 670 N N . GLN A 1 87 ? 12.005 70.156 37.574 1.00 15.13 87 GLN A N 1
ATOM 671 C CA . GLN A 1 87 ? 11.732 69.969 39.012 1.00 14.88 87 GLN A CA 1
ATOM 672 C C . GLN A 1 87 ? 11.635 71.311 39.731 1.00 15.10 87 GLN A C 1
ATOM 673 O O . GLN A 1 87 ? 12.092 71.479 40.881 1.00 15.54 87 GLN A O 1
ATOM 679 N N . LEU A 1 88 ? 11.001 72.253 39.030 1.00 15.78 88 LEU A N 1
ATOM 680 C CA . LEU A 1 88 ? 10.746 73.614 39.525 1.00 14.45 88 LEU A CA 1
ATOM 681 C C . LEU A 1 88 ? 9.260 73.745 39.919 1.00 14.84 88 LEU A C 1
ATOM 682 O O . LEU A 1 88 ? 8.389 73.557 39.077 1.00 15.52 88 LEU A O 1
ATOM 687 N N . PRO A 1 89 ? 8.973 74.041 41.202 1.00 14.09 89 PRO A N 1
ATOM 688 C CA . PRO A 1 89 ? 7.568 74.090 41.640 1.00 14.40 89 PRO A CA 1
ATOM 689 C C . PRO A 1 89 ? 6.718 75.097 40.865 1.00 14.70 89 PRO A C 1
ATOM 690 O O . PRO A 1 89 ? 7.221 76.134 40.392 1.00 14.84 89 PRO A O 1
ATOM 694 N N . ASP A 1 90 ? 5.422 74.800 40.783 1.00 14.26 90 ASP A N 1
ATOM 695 C CA . ASP A 1 90 ? 4.481 75.672 40.092 1.00 15.08 90 ASP A CA 1
ATOM 696 C C . ASP A 1 90 ? 4.453 77.079 40.673 1.00 14.32 90 ASP A C 1
ATOM 697 O O . ASP A 1 90 ? 4.290 78.045 39.926 1.00 15.70 90 ASP A O 1
ATOM 702 N N . TRP A 1 91 ? 4.603 77.222 41.996 1.00 14.10 91 TRP A N 1
ATOM 703 C CA . TRP A 1 91 ? 4.575 78.569 42.571 1.00 13.73 91 TRP A CA 1
ATOM 704 C C . TRP A 1 91 ? 5.627 79.465 41.944 1.00 14.09 91 TRP A C 1
ATOM 705 O O . TRP A 1 91 ? 5.403 80.663 41.759 1.00 14.69 91 TRP A O 1
ATOM 716 N N . ALA A 1 92 ? 6.774 78.886 41.601 1.00 14.37 92 ALA A N 1
ATOM 717 C CA . ALA A 1 92 ? 7.851 79.674 41.001 1.00 14.59 92 ALA A CA 1
ATOM 718 C C . ALA A 1 92 ? 7.544 80.012 39.548 1.00 14.79 92 ALA A C 1
ATOM 719 O O . ALA A 1 92 ? 7.756 81.139 39.104 1.00 14.91 92 ALA A O 1
ATOM 721 N N . LYS A 1 93 ? 7.018 79.029 38.821 1.00 15.28 93 LYS A N 1
ATOM 722 C CA . LYS A 1 93 ? 6.576 79.233 37.438 1.00 15.86 93 LYS A CA 1
ATOM 723 C C . LYS A 1 93 ? 5.506 80.310 37.311 1.00 16.52 93 LYS A C 1
ATOM 724 O O . LYS A 1 93 ? 5.395 80.945 36.251 1.00 17.02 93 LYS A O 1
ATOM 730 N N . ASN A 1 94 ? 4.725 80.517 38.378 1.00 16.51 94 ASN A N 1
ATOM 731 C CA . ASN A 1 94 ? 3.629 81.515 38.358 1.00 16.99 94 ASN A CA 1
ATOM 732 C C . ASN A 1 94 ? 4.082 82.938 38.590 1.00 17.46 94 ASN A C 1
ATOM 733 O O . ASN A 1 94 ? 3.302 83.884 38.424 1.00 19.04 94 ASN A O 1
ATOM 738 N N . LEU A 1 95 ? 5.345 83.092 38.974 1.00 16.61 95 LEU A N 1
ATOM 739 C CA . LEU A 1 95 ? 5.914 84.409 39.175 1.00 16.10 95 LEU A CA 1
ATOM 740 C C . LEU A 1 95 ? 6.535 84.932 37.886 1.00 16.60 95 LEU A C 1
ATOM 741 O O . LEU A 1 95 ? 6.932 84.167 37.013 1.00 16.64 95 LEU A O 1
ATOM 746 N N . ASN A 1 96 ? 6.625 86.253 37.781 1.00 17.22 96 ASN A N 1
ATOM 747 C CA . ASN A 1 96 ? 7.243 86.883 36.629 1.00 17.99 96 ASN A CA 1
ATOM 748 C C . ASN A 1 96 ? 8.077 88.082 37.024 1.00 17.79 96 ASN A C 1
ATOM 749 O O . ASN A 1 96 ? 7.984 88.563 38.151 1.00 18.76 96 ASN A O 1
ATOM 754 N N . GLY A 1 97 ? 8.898 88.545 36.086 1.00 18.10 97 GLY A N 1
ATOM 755 C CA . GLY A 1 97 ? 9.645 89.784 36.255 1.00 18.78 97 GLY A CA 1
ATOM 756 C C . GLY A 1 97 ? 10.483 89.785 37.512 1.00 18.82 97 GLY A C 1
ATOM 757 O O . GLY A 1 97 ? 11.094 88.766 37.856 1.00 18.35 97 GLY A O 1
ATOM 758 N N . SER A 1 98 ? 10.515 90.922 38.209 1.00 19.51 98 SER A N 1
ATOM 759 C CA . SER A 1 98 ? 11.367 91.067 39.387 1.00 20.16 98 SER A CA 1
ATOM 760 C C . SER A 1 98 ? 10.974 90.102 40.503 1.00 19.14 98 SER A C 1
ATOM 761 O O . SER A 1 98 ? 11.827 89.691 41.287 1.00 19.27 98 SER A O 1
ATOM 764 N N . ALA A 1 99 ? 9.696 89.729 40.563 1.00 17.99 99 ALA A N 1
ATOM 765 C CA . ALA A 1 99 ? 9.219 88.812 41.594 1.00 16.99 99 ALA A CA 1
ATOM 766 C C . ALA A 1 99 ? 9.832 87.420 41.365 1.00 16.75 99 ALA A C 1
ATOM 767 O O . ALA A 1 99 ? 10.199 86.719 42.325 1.00 16.25 99 ALA A O 1
ATOM 769 N N . PHE A 1 100 ? 9.945 87.023 40.099 1.00 15.42 100 PHE A N 1
ATOM 770 C CA . PHE A 1 100 ? 10.595 85.755 39.755 1.00 14.59 100 PHE A CA 1
ATOM 771 C C . PHE A 1 100 ? 12.092 85.827 39.996 1.00 14.53 100 PHE A C 1
ATOM 772 O O . PHE A 1 100 ? 12.675 84.906 40.573 1.00 13.84 100 PHE A O 1
ATOM 780 N N . GLU A 1 101 ? 12.725 86.910 39.554 1.00 14.22 101 GLU A N 1
ATOM 781 C CA . GLU A 1 101 ? 14.155 87.078 39.822 1.00 14.93 101 GLU A CA 1
ATOM 782 C C . GLU A 1 101 ? 14.447 86.998 41.326 1.00 14.79 101 GLU A C 1
ATOM 783 O O . GLU A 1 101 ? 15.420 86.345 41.750 1.00 14.74 101 GLU A O 1
ATOM 789 N N . SER A 1 102 ? 13.629 87.681 42.130 1.00 15.06 102 SER A N 1
ATOM 790 C CA A SER A 1 102 ? 13.845 87.678 43.567 0.50 14.96 102 SER A CA 1
ATOM 791 C CA B SER A 1 102 ? 13.768 87.694 43.589 0.50 14.81 102 SER A CA 1
ATOM 792 C C . SER A 1 102 ? 13.685 86.280 44.162 1.00 14.43 102 SER A C 1
ATOM 793 O O . SER A 1 102 ? 14.462 85.898 45.046 1.00 14.55 102 SER A O 1
ATOM 798 N N . ALA A 1 103 ? 12.726 85.512 43.646 1.00 14.09 103 ALA A N 1
ATOM 799 C CA . ALA A 1 103 ? 12.530 84.124 44.097 1.00 13.54 103 ALA A CA 1
ATOM 800 C C . ALA A 1 103 ? 13.767 83.261 43.776 1.00 13.42 103 ALA A C 1
ATOM 801 O O . ALA A 1 103 ? 14.216 82.476 44.621 1.00 13.39 103 ALA A O 1
ATOM 803 N N . MET A 1 104 ? 14.320 83.421 42.575 1.00 13.13 104 MET A N 1
ATOM 804 C CA . MET A 1 104 ? 15.563 82.752 42.209 1.00 12.55 104 MET A CA 1
ATOM 805 C C . MET A 1 104 ? 16.711 83.120 43.135 1.00 12.45 104 MET A C 1
ATOM 806 O O . MET A 1 104 ? 17.413 82.245 43.663 1.00 12.44 104 MET A O 1
ATOM 811 N N . VAL A 1 105 ? 16.896 84.424 43.346 1.00 11.97 105 VAL A N 1
ATOM 812 C CA . VAL A 1 105 ? 17.992 84.894 44.179 1.00 12.20 105 VAL A CA 1
ATOM 813 C C . VAL A 1 105 ? 17.843 84.373 45.610 1.00 11.53 105 VAL A C 1
ATOM 814 O O . VAL A 1 105 ? 18.821 83.930 46.219 1.00 12.16 105 VAL A O 1
ATOM 818 N N . ASN A 1 106 ? 16.621 84.399 46.138 1.00 11.85 106 ASN A N 1
ATOM 819 C CA . ASN A 1 106 ? 16.360 83.940 47.494 1.00 11.80 106 ASN A CA 1
ATOM 820 C C . ASN A 1 106 ? 16.611 82.437 47.607 1.00 11.40 106 ASN A C 1
ATOM 821 O O . ASN A 1 106 ? 17.181 81.963 48.604 1.00 12.70 106 ASN A O 1
ATOM 826 N N . HIS A 1 107 ? 16.218 81.699 46.576 1.00 12.08 107 HIS A N 1
ATOM 827 C CA . HIS A 1 107 ? 16.448 80.249 46.587 1.00 11.33 107 HIS A CA 1
ATOM 828 C C . HIS A 1 107 ? 17.942 79.932 46.636 1.00 11.58 107 HIS A C 1
ATOM 829 O O . HIS A 1 107 ? 18.406 79.134 47.473 1.00 11.49 107 HIS A O 1
ATOM 836 N N . VAL A 1 108 ? 18.685 80.559 45.740 1.00 11.21 108 VAL A N 1
ATOM 837 C CA . VAL A 1 108 ? 20.143 80.404 45.717 1.00 11.09 108 VAL A CA 1
ATOM 838 C C . VAL A 1 108 ? 20.749 80.766 47.079 1.00 11.60 108 VAL A C 1
ATOM 839 O O . VAL A 1 108 ? 21.555 80.010 47.635 1.00 12.13 108 VAL A O 1
ATOM 843 N N . THR A 1 109 ? 20.372 81.934 47.604 1.00 11.76 109 THR A N 1
ATOM 844 C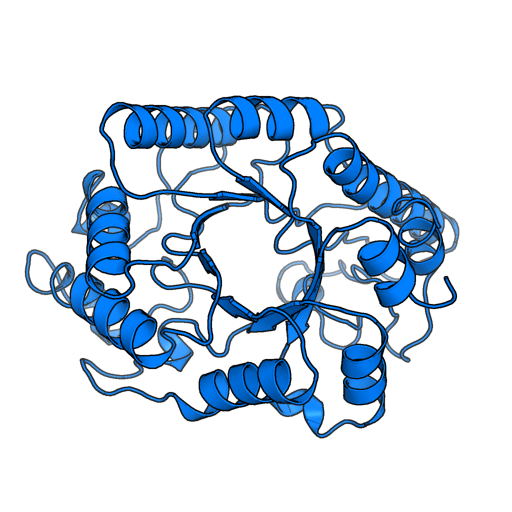 CA . THR A 1 109 ? 20.932 82.413 48.867 1.00 12.60 109 THR A CA 1
ATOM 845 C C . THR A 1 109 ? 20.625 81.460 50.028 1.00 11.95 109 THR A C 1
ATOM 846 O O . THR A 1 109 ? 21.520 81.078 50.772 1.00 12.27 109 THR A O 1
ATOM 850 N N . LYS A 1 110 ? 19.359 81.106 50.195 1.00 12.22 110 LYS A N 1
ATOM 851 C CA . LYS A 1 110 ? 18.973 80.278 51.340 1.00 11.88 110 LYS A CA 1
ATOM 852 C C . LYS A 1 110 ? 19.567 78.867 51.286 1.00 11.82 110 LYS A C 1
ATOM 853 O O . LYS A 1 110 ? 20.011 78.333 52.310 1.00 12.18 110 LYS A O 1
ATOM 859 N N . VAL A 1 111 ? 19.591 78.274 50.101 1.00 10.97 111 VAL A N 1
ATOM 860 C CA . VAL A 1 111 ? 20.084 76.895 50.011 1.00 11.18 111 VAL A CA 1
ATOM 861 C C . VAL A 1 111 ? 21.615 76.894 50.158 1.00 11.22 111 VAL A C 1
ATOM 862 O O . VAL A 1 111 ? 22.160 76.072 50.897 1.00 11.45 111 VAL A O 1
ATOM 866 N N . ALA A 1 112 ? 22.303 77.828 49.506 1.00 10.86 112 ALA A N 1
ATOM 867 C CA . ALA A 1 112 ? 23.761 77.886 49.661 1.00 10.81 112 ALA A CA 1
ATOM 868 C C . ALA A 1 112 ? 24.128 78.226 51.130 1.00 11.37 112 ALA A C 1
ATOM 869 O O . ALA A 1 112 ? 25.074 77.639 51.676 1.00 11.44 112 ALA A O 1
ATOM 871 N N . ASP A 1 113 ? 23.399 79.165 51.760 1.00 10.88 113 ASP A N 1
ATOM 872 C CA . ASP A 1 113 ? 23.708 79.508 53.156 1.00 11.59 113 ASP A CA 1
ATOM 873 C C . ASP A 1 113 ? 23.471 78.287 54.038 1.00 11.85 113 ASP A C 1
ATOM 874 O O . ASP A 1 113 ? 24.266 77.983 54.933 1.00 12.95 113 ASP A O 1
ATOM 879 N N . HIS A 1 114 ? 22.371 77.584 53.787 1.00 11.29 114 HIS A N 1
ATOM 880 C CA . HIS A 1 114 ? 22.044 76.453 54.657 1.00 11.64 114 HIS A CA 1
ATOM 881 C C . HIS A 1 114 ? 23.157 75.398 54.683 1.00 12.37 114 HIS A C 1
ATOM 882 O O . HIS A 1 114 ? 23.467 74.840 55.749 1.00 12.52 114 HIS A O 1
ATOM 889 N N . PHE A 1 115 ? 23.724 75.117 53.507 1.00 12.35 115 PHE A N 1
ATOM 890 C CA . PHE A 1 115 ? 24.742 74.074 53.377 1.00 11.82 115 PHE A CA 1
ATOM 891 C C . PHE A 1 115 ? 26.186 74.566 53.411 1.00 12.18 115 PHE A C 1
ATOM 892 O O . PHE A 1 115 ? 27.107 73.798 53.181 1.00 12.15 115 PHE A O 1
ATOM 900 N N . GLU A 1 116 ? 26.384 75.850 53.717 1.00 12.16 116 GLU A N 1
ATOM 901 C CA . GLU A 1 116 ? 27.710 76.439 53.702 1.00 12.95 116 GLU A CA 1
ATOM 902 C C . GLU A 1 116 ? 28.648 75.699 54.665 1.00 13.16 116 GLU A C 1
ATOM 903 O O . GLU A 1 116 ? 28.281 75.410 55.817 1.00 13.78 116 GLU A O 1
ATOM 909 N N . GLY A 1 117 ? 29.849 75.385 54.184 1.00 13.13 117 GLY A N 1
ATOM 910 C CA . GLY A 1 117 ? 30.843 74.653 54.989 1.00 14.05 117 GLY A CA 1
ATOM 911 C C . GLY A 1 117 ? 30.655 73.141 54.972 1.00 14.45 117 GLY A C 1
ATOM 912 O O . GLY A 1 117 ? 31.495 72.410 55.508 1.00 16.38 117 GLY A O 1
ATOM 913 N N . LYS A 1 118 ? 29.557 72.686 54.369 1.00 12.96 118 LYS A N 1
ATOM 914 C CA . LYS A 1 118 ? 29.304 71.252 54.174 1.00 12.16 118 LYS A CA 1
ATOM 915 C C . LYS A 1 118 ? 29.420 70.873 52.691 1.00 12.43 118 LYS A C 1
ATOM 916 O O . LYS A 1 118 ? 30.204 69.978 52.329 1.00 12.37 118 LYS A O 1
ATOM 922 N N . VAL A 1 119 ? 28.627 71.542 51.840 1.00 11.80 119 VAL A N 1
ATOM 923 C CA . VAL A 1 119 ? 28.768 71.400 50.385 1.00 12.15 119 VAL A CA 1
ATOM 924 C C . VAL A 1 119 ? 30.051 72.069 49.911 1.00 12.14 119 VAL A C 1
ATOM 925 O O . VAL A 1 119 ? 30.253 73.267 50.150 1.00 13.50 119 VAL A O 1
ATOM 929 N N . ALA A 1 120 ? 30.919 71.311 49.247 1.00 11.68 120 ALA A N 1
ATOM 930 C CA . ALA A 1 120 ? 32.201 71.839 48.759 1.00 11.77 120 ALA A CA 1
ATOM 931 C C . ALA A 1 120 ? 32.095 72.504 47.379 1.00 12.33 120 ALA A C 1
ATOM 932 O O . ALA A 1 120 ? 32.871 73.409 47.070 1.00 12.97 120 ALA A O 1
ATOM 934 N N . SER A 1 121 ? 31.127 72.062 46.570 1.00 12.70 121 SER A N 1
ATOM 935 C CA . SER A 1 121 ? 30.965 72.524 45.193 1.00 11.85 121 SER A CA 1
ATOM 936 C C . SER A 1 121 ? 29.486 72.524 44.895 1.00 11.77 121 SER A C 1
ATOM 937 O O . SER A 1 121 ? 28.782 71.617 45.335 1.00 12.69 121 SER A O 1
ATOM 940 N N . TRP A 1 122 ? 29.025 73.509 44.133 1.00 11.44 122 TRP A N 1
ATOM 941 C CA . TRP A 1 122 ? 27.620 73.541 43.702 1.00 10.96 122 TRP A CA 1
ATOM 942 C C . TRP A 1 122 ? 27.477 73.522 42.188 1.00 11.13 122 TRP A C 1
ATOM 943 O O . TRP A 1 122 ? 28.166 74.296 41.497 1.00 11.81 122 TRP A O 1
ATOM 954 N N . ASP A 1 123 ? 26.513 72.744 41.682 1.00 10.71 123 ASP A N 1
ATOM 955 C CA . ASP A 1 123 ? 25.931 73.041 40.360 1.00 10.78 123 ASP A CA 1
ATOM 956 C C . ASP A 1 123 ? 25.026 74.253 40.539 1.00 10.97 123 ASP A C 1
ATOM 957 O O . ASP A 1 123 ? 23.849 74.109 40.917 1.00 11.67 123 ASP A O 1
ATOM 962 N N . VAL A 1 124 ? 25.563 75.451 40.317 1.00 10.62 124 VAL A N 1
ATOM 963 C CA . VAL A 1 124 ? 24.763 76.665 40.512 1.00 10.92 124 VAL A CA 1
ATOM 964 C C . VAL A 1 124 ? 23.691 76.770 39.426 1.00 10.21 124 VAL A C 1
ATOM 965 O O . VAL A 1 124 ? 22.525 77.055 39.727 1.00 11.54 124 VAL A O 1
ATOM 969 N N . VAL A 1 125 ? 24.091 76.536 38.174 1.00 10.58 125 VAL A N 1
ATOM 970 C CA . VAL A 1 125 ? 23.162 76.526 37.043 1.00 10.44 125 VAL A CA 1
ATOM 971 C C . VAL A 1 125 ? 23.330 75.182 36.320 1.00 10.92 125 VAL A C 1
ATOM 972 O O . VAL A 1 125 ? 24.455 74.738 36.056 1.00 11.00 125 VAL A O 1
ATOM 976 N N . ASN A 1 126 ? 22.196 74.574 35.992 1.00 10.84 126 ASN A N 1
ATOM 977 C CA . ASN A 1 126 ? 22.130 73.277 35.342 1.00 11.44 126 ASN A CA 1
ATOM 978 C C . ASN A 1 126 ? 21.377 73.389 34.024 1.00 11.04 126 ASN A C 1
ATOM 979 O O . ASN A 1 126 ? 20.256 73.943 33.986 1.00 11.14 126 ASN A O 1
ATOM 984 N N . GLU A 1 127 ? 21.966 72.832 32.954 1.00 10.51 127 GLU A N 1
ATOM 985 C CA . GLU A 1 127 ? 21.238 72.626 31.669 1.00 11.36 127 GLU A CA 1
ATOM 986 C C . GLU A 1 127 ? 20.725 73.918 31.027 1.00 11.56 127 GLU A C 1
ATOM 987 O O . GLU A 1 127 ? 19.574 74.011 30.565 1.00 11.89 127 GLU A O 1
ATOM 993 N N . ALA A 1 128 ? 21.613 74.909 30.994 1.00 11.60 128 ALA A N 1
ATOM 994 C CA . ALA A 1 128 ? 21.280 76.236 30.439 1.00 12.27 128 ALA A CA 1
ATOM 995 C C . ALA A 1 128 ? 21.273 76.277 28.914 1.00 12.71 128 ALA A C 1
ATOM 996 O O . ALA A 1 128 ? 20.697 77.208 28.323 1.00 13.30 128 ALA A O 1
ATOM 998 N N . PHE A 1 129 ? 21.916 75.302 28.268 1.00 12.90 129 PHE A N 1
ATOM 999 C CA . PHE A 1 129 ? 22.144 75.403 26.817 1.00 13.15 129 PHE A CA 1
ATOM 1000 C C . PHE A 1 129 ? 21.259 74.454 26.015 1.00 14.44 129 PHE A C 1
ATOM 1001 O O . PHE A 1 129 ? 20.580 73.602 26.582 1.00 13.79 129 PHE A O 1
ATOM 1009 N N . ALA A 1 130 ? 21.239 74.645 24.694 1.00 15.06 130 ALA A N 1
ATOM 1010 C CA . ALA A 1 130 ? 20.418 73.832 23.793 1.00 15.50 130 ALA A CA 1
ATOM 1011 C C . ALA A 1 130 ? 21.274 72.976 22.896 1.00 16.06 130 ALA A C 1
ATOM 1012 O O . ALA A 1 130 ? 22.333 73.416 22.422 1.00 15.31 130 ALA A O 1
ATOM 1014 N N . ASP A 1 131 ? 20.814 71.742 22.667 1.00 16.71 131 ASP A N 1
ATOM 1015 C CA . ASP A 1 131 ? 21.419 70.906 21.647 1.00 17.91 131 ASP A CA 1
ATOM 1016 C C . ASP A 1 131 ? 21.352 71.725 20.365 1.00 18.14 131 ASP A C 1
ATOM 1017 O O . ASP A 1 131 ? 20.301 72.310 20.044 1.00 18.59 131 ASP A O 1
ATOM 1022 N N . GLY A 1 132 ? 22.481 71.815 19.674 1.00 18.53 132 GLY A N 1
ATOM 1023 C CA . GLY A 1 132 ? 22.545 72.579 18.433 1.00 18.98 132 GLY A CA 1
ATOM 1024 C C . GLY A 1 132 ? 23.014 74.009 18.624 1.00 19.28 132 GLY A C 1
ATOM 1025 O O . GLY A 1 132 ? 23.165 74.750 17.643 1.00 20.55 132 GLY A O 1
ATOM 1026 N N . GLY A 1 133 ? 23.271 74.394 19.880 1.00 18.70 133 GLY A N 1
ATOM 1027 C CA . GLY A 1 133 ? 23.827 75.710 20.173 1.00 17.83 133 GLY A CA 1
ATOM 1028 C C . GLY A 1 133 ? 22.827 76.689 20.742 1.00 16.86 133 GLY A C 1
ATOM 1029 O O . GLY A 1 133 ? 21.612 76.558 20.537 1.00 17.09 133 GLY A O 1
ATOM 1030 N N . GLY A 1 134 ? 23.340 77.687 21.458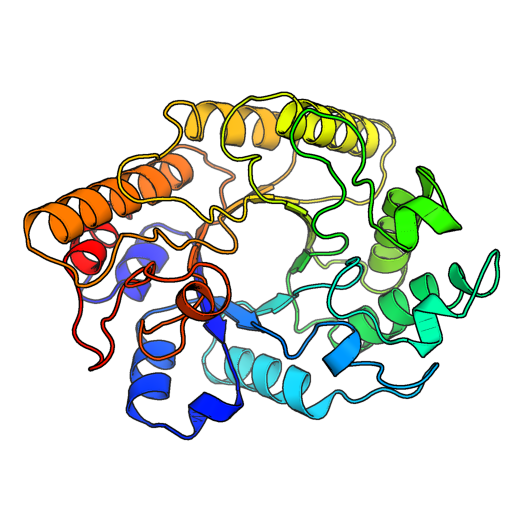 1.00 16.40 134 GLY A N 1
ATOM 1031 C CA . GLY A 1 134 ? 22.480 78.725 22.018 1.00 16.12 134 GLY A CA 1
ATOM 1032 C C . GLY A 1 134 ? 21.840 78.302 23.331 1.00 15.45 134 GLY A C 1
ATOM 1033 O O . GLY A 1 134 ? 22.180 77.253 23.894 1.00 15.63 134 GLY A O 1
ATOM 1034 N N . ARG A 1 135 ? 20.899 79.107 23.804 1.00 15.22 135 ARG A N 1
ATOM 1035 C CA . ARG A 1 135 ? 20.267 78.865 25.105 1.00 14.69 135 ARG A CA 1
ATOM 1036 C C . ARG A 1 135 ? 19.087 77.902 25.003 1.00 14.82 135 ARG A C 1
ATOM 1037 O O . ARG A 1 135 ? 18.373 77.852 23.986 1.00 14.85 135 ARG A O 1
ATOM 1045 N N . ARG A 1 136 ? 18.868 77.156 26.085 1.00 14.06 136 ARG A N 1
ATOM 1046 C CA . ARG A 1 136 ? 17.706 76.291 26.232 1.00 14.67 136 ARG A CA 1
ATOM 1047 C C . ARG A 1 136 ? 16.403 77.040 25.963 1.00 15.81 136 ARG A C 1
ATOM 1048 O O . ARG A 1 136 ? 16.262 78.186 26.392 1.00 16.47 136 ARG A O 1
ATOM 1056 N N . GLN A 1 137 ? 15.472 76.369 25.277 1.00 16.96 137 GLN A N 1
ATOM 1057 C CA . GLN A 1 137 ? 14.214 76.953 24.766 1.00 17.42 137 GLN A CA 1
ATOM 1058 C C . GLN A 1 137 ? 12.936 76.653 25.558 1.00 17.69 137 GLN A C 1
ATOM 1059 O O . GLN A 1 137 ? 11.847 77.167 25.222 1.00 18.73 137 GLN A O 1
ATOM 1065 N N . ASP A 1 138 ? 13.049 75.820 26.589 1.00 16.72 138 ASP A N 1
ATOM 1066 C CA . ASP A 1 138 ? 11.911 75.502 27.445 1.00 16.79 138 ASP A CA 1
ATOM 1067 C C . ASP A 1 138 ? 12.211 75.756 28.925 1.00 16.11 138 ASP A C 1
ATOM 1068 O O . ASP A 1 138 ? 11.805 74.974 29.792 1.00 17.07 138 ASP A O 1
ATOM 1073 N N . SER A 1 139 ? 12.910 76.860 29.213 1.00 15.44 139 SER A N 1
ATOM 1074 C CA . SER A 1 139 ? 13.334 77.157 30.576 1.00 14.03 139 SER A CA 1
ATOM 1075 C C . SER A 1 139 ? 12.638 78.381 31.119 1.00 13.92 139 SER A C 1
ATOM 1076 O O . SER A 1 139 ? 12.717 79.459 30.509 1.00 14.82 139 SER A O 1
ATOM 1079 N N . ALA A 1 140 ? 12.028 78.253 32.296 1.00 14.30 140 ALA A N 1
ATOM 1080 C CA . ALA A 1 140 ? 11.398 79.395 32.964 1.00 14.66 140 ALA A CA 1
ATOM 1081 C C . ALA A 1 140 ? 12.405 80.507 33.233 1.00 14.37 140 ALA A C 1
ATOM 1082 O O . ALA A 1 140 ? 12.073 81.699 33.136 1.00 14.10 140 ALA A O 1
ATOM 1084 N N . PHE A 1 141 ? 13.654 80.137 33.523 1.00 13.78 141 PHE A N 1
ATOM 1085 C CA . PHE A 1 141 ? 14.681 81.151 33.796 1.00 13.32 141 PHE A CA 1
ATOM 1086 C C . PHE A 1 141 ? 15.047 81.9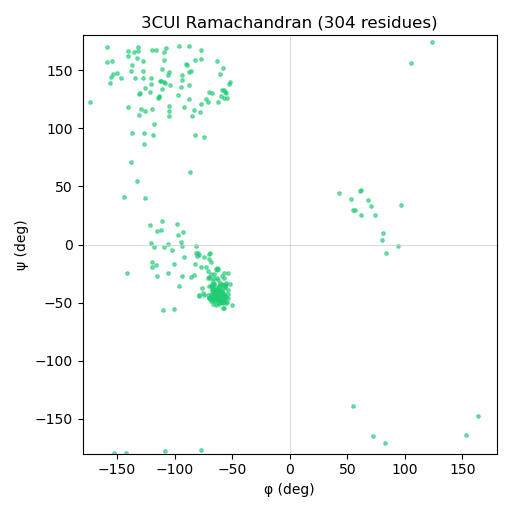37 32.543 1.00 13.38 141 PHE A C 1
ATOM 1087 O O . PHE A 1 141 ? 15.064 83.176 32.565 1.00 13.16 141 PHE A O 1
ATOM 1095 N N . GLN A 1 142 ? 15.273 81.226 31.441 1.00 13.25 142 GLN A N 1
ATOM 1096 C CA . GLN A 1 142 ? 15.605 81.874 30.183 1.00 14.00 142 GLN A CA 1
ATOM 1097 C C . GLN A 1 142 ? 14.430 82.742 29.710 1.00 14.63 142 GLN A C 1
ATOM 1098 O O . GLN A 1 142 ? 14.633 83.896 29.289 1.00 15.30 142 GLN A O 1
ATOM 1104 N N . GLN A 1 143 ? 13.214 82.211 29.813 1.00 15.23 143 GLN A N 1
ATOM 1105 C CA . GLN A 1 143 ? 12.013 82.890 29.301 1.00 15.87 143 GLN A CA 1
ATOM 1106 C C . GLN A 1 143 ? 11.632 84.107 30.108 1.00 15.90 143 GLN A C 1
ATOM 1107 O O . GLN A 1 143 ? 11.141 85.096 29.544 1.00 17.77 143 GLN A O 1
ATOM 1113 N N . LYS A 1 144 ? 11.838 84.054 31.424 1.00 14.68 144 LYS A N 1
ATOM 1114 C CA . LYS A 1 144 ? 11.396 85.141 32.297 1.00 14.55 144 LYS A CA 1
ATOM 1115 C C . LYS A 1 144 ? 12.469 86.173 32.558 1.00 14.38 144 LYS A C 1
ATOM 1116 O O . LYS A 1 144 ? 12.159 87.344 32.820 1.00 15.71 144 LYS A O 1
ATOM 1122 N N . LEU A 1 145 ? 13.733 85.752 32.488 1.00 13.98 145 LEU A N 1
ATOM 1123 C CA . LEU A 1 145 ? 14.855 86.620 32.872 1.00 13.89 145 LEU A CA 1
ATOM 1124 C C . LEU A 1 145 ? 15.857 86.901 31.762 1.00 14.09 145 LEU A C 1
ATOM 1125 O O . LEU A 1 145 ? 16.638 87.860 31.856 1.00 15.07 145 LEU A O 1
ATOM 1130 N N . GLY A 1 146 ? 15.864 86.062 30.726 1.00 13.71 146 GLY A N 1
ATOM 1131 C CA . GLY A 1 146 ? 16.814 86.242 29.625 1.00 13.89 146 GLY A CA 1
ATOM 1132 C C . GLY A 1 146 ? 18.242 85.901 29.964 1.00 13.69 146 GLY A C 1
ATOM 1133 O O . GLY A 1 146 ? 18.513 85.236 30.975 1.00 13.84 146 GLY A O 1
ATOM 1134 N N . ASN A 1 147 ? 19.166 86.340 29.113 1.00 13.40 147 ASN A N 1
ATOM 1135 C CA . ASN A 1 147 ? 20.556 85.858 29.189 1.00 13.74 147 ASN A CA 1
ATOM 1136 C C . ASN A 1 147 ? 21.241 86.050 30.534 1.00 13.77 147 ASN A C 1
ATOM 1137 O O . ASN A 1 147 ? 22.067 85.225 30.944 1.00 13.69 147 ASN A O 1
ATOM 1142 N N . GLY A 1 148 ? 20.922 87.156 31.197 1.00 13.08 148 GLY A N 1
ATOM 1143 C CA . GLY A 1 148 ? 21.632 87.541 32.405 1.00 13.11 148 GLY A CA 1
ATOM 1144 C C . GLY A 1 148 ? 21.414 86.689 33.641 1.00 13.22 148 GLY A C 1
ATOM 1145 O O . GLY A 1 148 ? 22.103 86.914 34.636 1.00 13.98 148 GLY A O 1
ATOM 1146 N N . TYR A 1 149 ? 20.473 85.730 33.607 1.00 12.63 149 TYR A N 1
ATOM 1147 C CA . TYR A 1 149 ? 20.119 85.015 34.854 1.00 12.24 149 TYR A CA 1
ATOM 1148 C C . TYR A 1 149 ? 21.287 84.169 35.357 1.00 12.42 149 TYR A C 1
ATOM 1149 O O . TYR A 1 149 ? 21.431 83.971 36.563 1.00 13.10 149 TYR A O 1
ATOM 1158 N N . ILE A 1 150 ? 22.105 83.664 34.433 1.00 12.53 150 ILE A N 1
ATOM 1159 C CA . ILE A 1 150 ? 23.221 82.791 34.823 1.00 12.71 150 ILE A CA 1
ATOM 1160 C C . ILE A 1 150 ? 24.213 83.593 35.674 1.00 12.70 150 ILE A C 1
ATOM 1161 O O . ILE A 1 150 ? 24.558 83.183 36.788 1.00 11.69 150 ILE A O 1
ATOM 1166 N N . GLU A 1 151 ? 24.646 84.760 35.177 1.00 12.74 151 GLU A N 1
ATOM 1167 C CA . GLU A 1 151 ? 25.530 85.613 35.968 1.00 13.45 151 GLU A CA 1
ATOM 1168 C C . GLU A 1 151 ? 24.893 86.020 37.308 1.00 12.69 151 GLU A C 1
ATOM 1169 O O . GLU A 1 151 ? 25.544 86.001 38.368 1.00 12.55 151 GLU A O 1
ATOM 1175 N N . THR A 1 152 ? 23.610 86.347 37.287 1.00 12.27 152 THR A N 1
ATOM 1176 C CA . THR A 1 152 ? 22.920 86.683 38.549 1.00 12.27 152 THR A CA 1
ATOM 1177 C C . THR A 1 152 ? 23.031 85.536 39.568 1.00 11.71 152 THR A C 1
ATOM 1178 O O . THR A 1 152 ? 23.368 85.741 40.739 1.00 12.36 152 THR A O 1
ATOM 1182 N N . ALA A 1 153 ? 22.768 84.326 39.103 1.00 11.51 153 ALA A N 1
ATOM 1183 C CA . ALA A 1 153 ? 22.801 83.157 39.986 1.00 11.16 153 ALA A CA 1
ATOM 1184 C C . ALA A 1 153 ? 24.198 82.909 40.553 1.00 11.11 153 ALA A C 1
ATOM 1185 O O . ALA A 1 153 ? 24.332 82.657 41.753 1.00 11.35 153 ALA A O 1
ATOM 1187 N N . PHE A 1 154 ? 25.233 82.981 39.703 1.00 11.32 154 PHE A N 1
ATOM 1188 C CA . PHE A 1 154 ? 26.614 82.814 40.175 1.00 11.46 154 PHE A CA 1
ATOM 1189 C C . PHE A 1 154 ? 27.045 83.874 41.173 1.00 11.60 154 PHE A C 1
ATOM 1190 O O . PHE A 1 154 ? 27.634 83.538 42.202 1.00 12.69 154 PHE A O 1
ATOM 1198 N N . ARG A 1 155 ? 26.737 85.141 40.891 1.00 11.97 155 ARG A N 1
ATOM 1199 C CA . ARG A 1 155 ? 27.085 86.193 41.847 1.00 12.31 155 ARG A CA 1
ATOM 1200 C C . ARG A 1 155 ? 26.347 86.003 43.172 1.00 11.94 155 ARG A C 1
ATOM 1201 O O . ARG A 1 155 ? 26.922 86.204 44.247 1.00 13.17 155 ARG A O 1
ATOM 1209 N N . ALA A 1 156 ? 25.071 85.612 43.113 1.00 11.95 156 ALA A N 1
ATOM 1210 C CA . ALA A 1 156 ? 24.335 85.383 44.358 1.00 11.19 156 ALA A CA 1
ATOM 1211 C C . ALA A 1 156 ? 24.893 84.184 45.153 1.00 11.74 156 ALA A C 1
ATOM 1212 O O . ALA A 1 156 ? 24.946 84.204 46.399 1.00 11.96 156 ALA A O 1
ATOM 1214 N N . ALA A 1 157 ? 25.311 83.136 44.441 1.00 11.68 157 ALA A N 1
ATOM 1215 C CA . ALA A 1 157 ? 25.872 81.972 45.119 1.00 11.50 157 ALA A CA 1
ATOM 1216 C C . ALA A 1 157 ? 27.182 82.362 45.820 1.00 12.16 157 ALA A C 1
ATOM 1217 O O . ALA A 1 157 ? 27.413 81.969 46.954 1.00 12.31 157 ALA A O 1
ATOM 1219 N N . ARG A 1 158 ? 28.022 83.157 45.154 1.00 12.60 158 ARG A N 1
ATOM 1220 C CA . ARG A 1 158 ? 29.281 83.586 45.774 1.00 12.98 158 ARG A CA 1
ATOM 1221 C C . ARG A 1 158 ? 29.035 84.537 46.944 1.00 13.89 158 ARG A C 1
ATOM 1222 O O . ARG A 1 158 ? 29.774 84.491 47.932 1.00 14.52 158 ARG A O 1
ATOM 1230 N N . ALA A 1 159 ? 28.013 85.394 46.831 1.00 13.95 159 ALA A N 1
ATOM 1231 C CA . ALA A 1 159 ? 27.695 86.324 47.936 1.00 14.49 159 ALA A CA 1
ATOM 1232 C C . ALA A 1 159 ? 27.307 85.541 49.187 1.00 15.05 159 ALA A C 1
ATOM 1233 O O . ALA A 1 159 ? 27.671 85.932 50.314 1.00 16.26 159 ALA A O 1
ATOM 1235 N N . ALA A 1 160 ? 26.607 84.420 48.993 1.00 14.43 160 ALA A N 1
ATOM 1236 C CA . ALA A 1 160 ? 26.163 83.575 50.106 1.00 14.99 160 ALA A CA 1
ATOM 1237 C C . ALA A 1 160 ? 27.295 82.700 50.634 1.00 15.20 160 ALA A C 1
ATOM 1238 O O . ALA A 1 160 ? 27.466 82.575 51.842 1.00 16.18 160 ALA A O 1
ATOM 1240 N N . ASP A 1 161 ? 28.062 82.104 49.727 1.00 14.34 161 ASP A N 1
ATOM 1241 C CA . ASP A 1 161 ? 29.119 81.162 50.091 1.00 14.31 161 ASP A CA 1
ATOM 1242 C C . ASP A 1 161 ? 30.433 81.593 49.451 1.00 14.86 161 ASP A C 1
ATOM 1243 O O . ASP A 1 161 ? 30.691 81.310 48.279 1.00 14.46 161 ASP A O 1
ATOM 1248 N N . PRO A 1 162 ? 31.264 82.331 50.212 1.00 15.66 162 PRO A N 1
ATOM 1249 C CA . PRO A 1 162 ? 32.495 82.884 49.635 1.00 15.85 162 PRO A CA 1
ATOM 1250 C C . PRO A 1 162 ? 33.514 81.876 49.125 1.00 16.03 162 PRO A C 1
ATOM 1251 O O . PRO A 1 162 ? 34.357 82.260 48.304 1.00 16.95 162 PRO A O 1
ATOM 1255 N N . THR A 1 163 ? 33.453 80.624 49.592 1.00 16.03 163 THR A N 1
ATOM 1256 C CA . THR A 1 163 ? 34.524 79.675 49.259 1.00 15.92 163 THR A CA 1
ATOM 1257 C C . THR A 1 163 ? 34.122 78.457 48.426 1.00 15.67 163 THR A C 1
ATOM 1258 O O . THR A 1 163 ? 34.983 77.816 47.848 1.00 17.35 163 THR A O 1
ATOM 1262 N N . ALA A 1 164 ? 32.836 78.134 48.351 1.00 14.08 164 ALA A N 1
ATOM 1263 C CA . ALA A 1 164 ? 32.432 76.919 47.624 1.00 13.12 164 ALA A CA 1
ATOM 1264 C C . ALA A 1 164 ? 32.876 77.034 46.154 1.00 12.41 164 ALA A C 1
ATOM 1265 O O . ALA A 1 164 ? 32.859 78.125 45.569 1.00 13.39 164 ALA A O 1
ATOM 1267 N N . LYS A 1 165 ? 33.220 75.905 45.548 1.00 12.35 165 LYS A N 1
ATOM 1268 C CA . LYS A 1 165 ? 33.470 75.879 44.110 1.00 12.23 165 LYS A CA 1
ATOM 1269 C C . LYS A 1 165 ? 32.134 75.997 43.374 1.00 12.39 165 LYS A C 1
ATOM 1270 O O . LYS A 1 165 ? 31.212 75.215 43.615 1.00 13.33 165 LYS A O 1
ATOM 1276 N N . LEU A 1 166 ? 32.023 76.980 42.480 1.00 11.75 166 LEU A N 1
ATOM 1277 C CA . LEU A 1 166 ? 30.750 77.249 4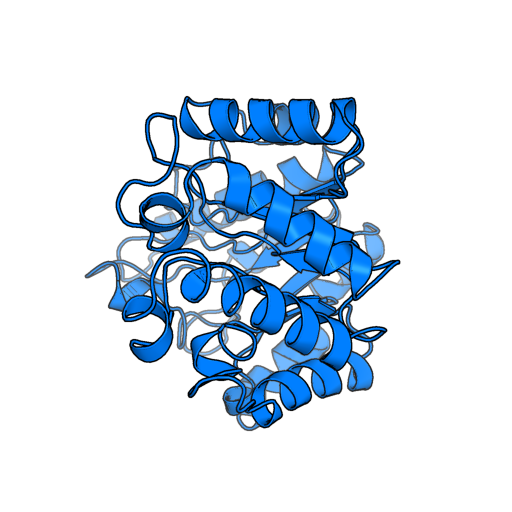1.796 1.00 11.25 166 LEU A CA 1
ATOM 1278 C C . LEU A 1 166 ? 30.807 76.741 40.343 1.00 11.60 166 LEU A C 1
ATOM 1279 O O . LEU A 1 166 ? 31.638 77.228 39.537 1.00 11.78 166 LEU A O 1
ATOM 1284 N N . CYS A 1 167 ? 29.973 75.734 40.033 1.00 11.18 167 CYS A N 1
ATOM 1285 C CA . CYS A 1 167 ? 30.009 75.048 38.741 1.00 10.84 167 CYS A CA 1
ATOM 1286 C C . CYS A 1 167 ? 28.774 75.332 37.886 1.00 10.37 167 CYS A C 1
ATOM 1287 O O . CYS A 1 167 ? 27.673 75.524 38.398 1.00 10.57 167 CYS A O 1
ATOM 1290 N N . ILE A 1 168 ? 28.968 75.277 36.569 1.00 10.45 168 ILE A N 1
ATOM 1291 C CA . ILE A 1 168 ? 27.863 75.168 35.616 1.00 10.44 168 ILE A CA 1
ATOM 1292 C C . ILE A 1 168 ? 27.900 73.745 35.042 1.00 10.61 168 ILE A C 1
ATOM 1293 O O . ILE A 1 168 ? 28.973 73.231 34.764 1.00 11.65 168 ILE A O 1
ATOM 1298 N N . ASN A 1 169 ? 26.743 73.119 34.883 1.00 10.15 169 ASN A N 1
ATOM 1299 C CA . ASN A 1 169 ? 26.674 71.684 34.532 1.00 10.31 169 ASN A CA 1
ATOM 1300 C C . ASN A 1 169 ? 25.781 71.512 33.317 1.00 10.54 169 ASN A C 1
ATOM 1301 O O . ASN A 1 169 ? 24.787 72.222 33.191 1.00 10.72 169 ASN A O 1
ATOM 1306 N N . ASP A 1 170 ? 26.115 70.578 32.418 1.00 10.45 170 ASP A N 1
ATOM 1307 C CA . ASP A 1 170 ? 25.223 70.328 31.269 1.00 10.44 170 ASP A CA 1
ATOM 1308 C C . ASP A 1 170 ? 25.473 68.938 30.685 1.00 11.07 170 ASP A C 1
ATOM 1309 O O . ASP A 1 170 ? 26.445 68.261 31.037 1.00 11.05 170 ASP A O 1
ATOM 1314 N N . TYR A 1 171 ? 24.587 68.537 29.787 1.00 11.30 171 TYR A N 1
ATOM 1315 C CA . TYR A 1 171 ? 24.701 67.266 29.074 1.00 11.97 171 TYR A CA 1
ATOM 1316 C C . TYR A 1 171 ? 24.791 67.495 27.564 1.00 12.35 171 TYR A C 1
ATOM 1317 O O . TYR A 1 171 ? 24.517 68.592 27.068 1.00 12.11 171 TYR A O 1
ATOM 1326 N N . ASN A 1 172 ? 25.165 66.441 26.838 1.00 13.08 172 ASN A N 1
ATOM 1327 C CA . ASN A 1 172 ? 25.449 66.542 25.393 1.00 13.92 172 ASN A CA 1
ATOM 1328 C C . ASN A 1 172 ? 26.497 67.610 25.096 1.00 13.69 172 ASN A C 1
ATOM 1329 O O . ASN A 1 172 ? 26.493 68.217 24.023 1.00 14.84 172 ASN A O 1
ATOM 1334 N N . VAL A 1 173 ? 27.392 67.825 26.066 1.00 13.21 173 VAL A N 1
ATOM 1335 C CA . VAL A 1 173 ? 28.495 68.765 25.917 1.00 12.59 173 VAL A CA 1
ATOM 1336 C C . VAL A 1 173 ? 29.832 68.046 26.094 1.00 12.10 173 VAL A C 1
ATOM 1337 O O . VAL A 1 173 ? 30.870 68.671 26.304 1.00 13.20 173 VAL A O 1
ATOM 1341 N N . GLU A 1 174 ? 29.816 66.717 25.999 1.00 12.61 174 GLU A N 1
ATOM 1342 C CA . GLU A 1 174 ? 31.043 65.961 26.195 1.00 13.04 174 GLU A CA 1
ATOM 1343 C C . GLU A 1 174 ? 31.970 66.043 24.983 1.00 13.55 174 GLU A C 1
ATOM 1344 O O . GLU A 1 174 ? 33.179 66.142 25.137 1.00 14.78 174 GLU A O 1
ATOM 1350 N N . GLY A 1 175 ? 31.388 66.039 23.790 1.00 14.15 175 GLY A N 1
ATOM 1351 C CA . GLY A 1 175 ? 32.151 66.302 22.569 1.00 14.63 175 GLY A CA 1
ATOM 1352 C C . GLY A 1 175 ? 32.206 67.790 22.278 1.00 15.21 175 GLY A C 1
ATOM 1353 O O . GLY A 1 175 ? 31.507 68.598 22.925 1.00 15.23 175 GLY A O 1
ATOM 1354 N N . ILE A 1 176 ? 33.042 68.149 21.296 1.00 15.40 176 ILE A N 1
ATOM 1355 C CA . ILE A 1 176 ? 33.140 69.525 20.813 1.00 15.77 176 ILE A CA 1
ATOM 1356 C C . ILE A 1 176 ? 32.039 69.685 19.765 1.00 15.81 176 ILE A C 1
ATOM 1357 O O . ILE A 1 176 ? 32.081 69.061 18.690 1.00 17.12 176 ILE A O 1
ATOM 1362 N N . ASN A 1 177 ? 31.022 70.473 20.097 1.00 15.62 177 ASN A N 1
ATOM 1363 C CA . ASN A 1 177 ? 29.854 70.642 19.235 1.00 15.90 177 ASN A CA 1
ATOM 1364 C C . ASN A 1 177 ? 29.233 72.017 19.499 1.00 15.79 177 ASN A C 1
ATOM 1365 O O . ASN A 1 177 ? 29.754 72.770 20.329 1.00 15.68 177 ASN A O 1
ATOM 1370 N N . ALA A 1 178 ? 28.135 72.353 18.818 1.00 16.43 178 ALA A N 1
ATOM 1371 C CA . ALA A 1 178 ? 27.573 73.698 18.952 1.00 16.11 178 ALA A CA 1
ATOM 1372 C C . ALA A 1 178 ? 27.190 73.989 20.403 1.00 15.93 178 ALA A C 1
ATOM 1373 O O . ALA A 1 178 ? 27.382 75.106 20.899 1.00 16.35 178 ALA A O 1
ATOM 1375 N N . LYS A 1 179 ? 26.664 72.976 21.088 1.00 15.51 179 LYS A N 1
ATOM 1376 C CA . LYS A 1 179 ? 26.247 73.140 22.489 1.00 14.19 179 LYS A CA 1
ATOM 1377 C C . LYS A 1 179 ? 27.441 73.394 23.420 1.00 14.36 179 LYS A C 1
ATOM 1378 O O . LYS A 1 179 ? 27.425 74.368 24.191 1.00 13.32 179 LYS A O 1
ATOM 1384 N N . SER A 1 180 ? 28.473 72.549 23.350 1.00 13.42 180 SER A N 1
ATOM 1385 C CA . SER A 1 180 ? 29.662 72.785 24.178 1.00 14.19 180 SER A CA 1
ATOM 1386 C C . SER A 1 180 ? 30.412 74.053 23.787 1.00 14.43 180 SER A C 1
ATOM 1387 O O . SER A 1 180 ? 31.034 74.673 24.643 1.00 14.06 180 SER A O 1
ATOM 1390 N N . ASN A 1 181 ? 30.339 74.447 22.511 1.00 14.64 181 ASN A N 1
ATOM 1391 C CA . ASN A 1 181 ? 30.921 75.732 22.100 1.00 15.53 181 ASN A CA 1
ATOM 1392 C C . ASN A 1 181 ? 30.210 76.913 22.741 1.00 15.02 181 ASN A C 1
ATOM 1393 O O . ASN A 1 181 ? 30.871 77.867 23.140 1.00 16.03 181 ASN A O 1
ATOM 1398 N N . SER A 1 182 ? 28.875 76.849 22.848 1.00 14.68 182 SER A N 1
ATOM 1399 C CA . SER A 1 182 ? 28.123 77.909 23.528 1.00 14.38 182 SER A CA 1
ATOM 1400 C C . SER A 1 182 ? 28.522 77.968 25.010 1.00 14.54 182 SER A C 1
ATOM 1401 O O . SER A 1 182 ? 28.749 79.052 25.553 1.00 15.18 182 SER A O 1
ATOM 1404 N N . LEU A 1 183 ? 28.626 76.796 25.642 1.00 13.59 183 LEU A N 1
ATOM 1405 C CA . LEU A 1 183 ? 29.046 76.700 27.042 1.00 13.28 183 LEU A CA 1
ATOM 1406 C C . LEU A 1 183 ? 30.470 77.256 27.231 1.00 13.57 183 LEU A C 1
ATOM 1407 O O . LEU A 1 183 ? 30.745 78.020 28.173 1.00 14.62 183 LEU A O 1
ATOM 1412 N N . TYR A 1 184 ? 31.370 76.862 26.328 1.00 14.39 184 TYR A N 1
ATOM 1413 C CA . TYR A 1 184 ? 32.748 77.339 26.328 1.00 14.59 184 TYR A CA 1
ATOM 1414 C C . TYR A 1 184 ? 32.807 78.866 26.247 1.00 15.07 184 TYR A C 1
ATOM 1415 O O . TYR A 1 184 ? 33.539 79.500 27.011 1.00 14.88 184 TYR A O 1
ATOM 1424 N N . ASP A 1 185 ? 32.012 79.441 25.342 1.00 15.21 185 ASP A N 1
ATOM 1425 C CA . ASP A 1 185 ? 31.960 80.908 25.200 1.00 15.51 185 ASP A CA 1
ATOM 1426 C C . ASP A 1 185 ? 31.579 81.587 26.516 1.00 15.72 185 ASP A C 1
ATOM 1427 O O . ASP A 1 185 ? 32.170 82.613 26.903 1.00 16.38 185 ASP A O 1
ATOM 1432 N N . LEU A 1 186 ? 30.576 81.037 27.211 1.00 14.89 186 LEU A N 1
ATOM 1433 C CA . LEU A 1 186 ? 30.153 81.635 28.473 1.00 15.46 186 LEU A CA 1
ATOM 1434 C C . LEU A 1 186 ? 31.239 81.524 29.541 1.00 15.09 186 LEU A C 1
ATOM 1435 O O . LEU A 1 186 ? 31.512 82.472 30.270 1.00 15.13 186 LEU A O 1
ATOM 1440 N N . VAL A 1 187 ? 31.840 80.345 29.660 1.00 14.63 187 VAL A N 1
ATOM 1441 C CA . VAL A 1 187 ? 32.877 80.154 30.650 1.00 14.33 187 VAL A CA 1
ATOM 1442 C C . VAL A 1 187 ? 34.029 81.145 30.410 1.00 15.28 187 VAL A C 1
ATOM 1443 O O . VAL A 1 187 ? 34.504 81.791 31.336 1.00 14.73 187 VAL A O 1
ATOM 1447 N N . LYS A 1 188 ? 34.446 81.270 29.153 1.00 15.86 188 LYS A N 1
ATOM 1448 C CA . LYS A 1 188 ? 35.534 82.189 28.805 1.00 16.90 188 LYS A CA 1
ATOM 1449 C C . LYS A 1 188 ? 35.143 83.635 29.144 1.00 16.27 188 LYS A C 1
ATOM 1450 O O . LYS A 1 188 ? 35.938 84.383 29.705 1.00 16.44 188 LYS A O 1
ATOM 1456 N N . ASP A 1 189 ? 33.906 84.005 28.831 1.00 16.13 189 ASP A N 1
ATOM 1457 C CA . ASP A 1 189 ? 33.398 85.343 29.161 1.00 16.42 189 ASP A CA 1
ATOM 1458 C C . ASP A 1 189 ? 33.380 85.610 30.682 1.00 15.95 189 ASP A C 1
ATOM 1459 O O . ASP A 1 189 ? 33.839 86.662 31.157 1.00 15.72 189 ASP A O 1
ATOM 1464 N N . PHE A 1 190 ? 32.857 84.657 31.452 1.00 15.54 190 PHE A N 1
ATOM 1465 C CA . PHE A 1 190 ? 32.777 84.815 32.896 1.00 14.84 190 PHE A CA 1
ATOM 1466 C C . PHE A 1 190 ? 34.169 84.984 33.502 1.00 15.18 190 PHE A C 1
ATOM 1467 O O . PHE A 1 190 ? 34.383 85.868 34.326 1.00 14.80 190 PHE A O 1
ATOM 1475 N N . LYS A 1 191 ? 35.118 84.146 33.093 1.00 15.62 191 LYS A N 1
ATOM 1476 C CA . LYS A 1 191 ? 36.472 84.240 33.631 1.00 15.86 191 LYS A CA 1
ATOM 1477 C C . LYS A 1 191 ? 37.104 85.580 33.244 1.00 16.41 191 LYS A C 1
ATOM 1478 O O . LYS A 1 191 ? 37.742 86.214 34.079 1.00 16.58 191 LYS A O 1
ATOM 1484 N N . ALA A 1 192 ? 36.882 86.010 32.005 1.00 16.65 192 ALA A N 1
ATOM 1485 C CA . ALA A 1 192 ? 37.420 87.297 31.524 1.00 17.19 192 ALA A CA 1
ATOM 1486 C C . ALA A 1 192 ? 36.925 88.465 32.365 1.00 17.93 192 ALA A C 1
ATOM 1487 O O . ALA A 1 192 ? 37.682 89.396 32.645 1.00 18.58 192 ALA A O 1
ATOM 1489 N N . ARG A 1 193 ? 35.648 88.437 32.744 1.00 17.63 193 ARG A N 1
ATOM 1490 C CA . ARG A 1 193 ? 35.039 89.556 33.487 1.00 18.13 193 ARG A CA 1
ATOM 1491 C C . ARG A 1 193 ? 35.065 89.395 35.008 1.00 18.44 193 ARG A C 1
ATOM 1492 O O . ARG A 1 193 ? 34.585 90.269 35.744 1.00 19.53 193 ARG A O 1
ATOM 1500 N N . GLY A 1 194 ? 35.606 88.276 35.486 1.00 18.22 194 GLY A N 1
ATOM 1501 C CA . GLY A 1 194 ? 35.678 88.020 36.919 1.00 17.86 194 GLY A CA 1
ATOM 1502 C C . GLY A 1 194 ? 34.347 87.648 37.553 1.00 17.52 194 GLY A C 1
ATOM 1503 O O . GLY A 1 194 ? 34.143 87.857 38.757 1.00 18.82 194 GLY A O 1
ATOM 1504 N N . VAL A 1 195 ? 33.434 87.100 36.759 1.00 16.95 195 VAL A N 1
ATOM 1505 C CA . VAL A 1 195 ? 32.207 86.525 37.324 1.00 15.95 195 VAL A CA 1
ATOM 1506 C C . VAL A 1 195 ? 32.616 85.245 38.077 1.00 15.84 195 VAL A C 1
ATOM 1507 O O . VAL A 1 195 ? 33.374 84.440 37.525 1.00 16.39 195 VAL A O 1
ATOM 1511 N N . PRO A 1 196 ? 32.148 85.070 39.337 1.00 15.41 196 PRO A N 1
ATOM 1512 C CA . PRO A 1 196 ? 32.513 83.858 40.082 1.00 14.96 196 PRO A CA 1
ATOM 1513 C C . PRO A 1 196 ? 32.087 82.611 39.309 1.00 15.63 196 PRO A C 1
ATOM 1514 O O . PRO A 1 196 ? 30.929 82.495 38.892 1.00 16.50 196 PRO A O 1
ATOM 1518 N N . LEU A 1 197 ? 33.045 81.724 39.096 1.00 15.07 197 LEU A N 1
ATOM 1519 C CA . LEU A 1 197 ? 32.834 80.469 38.363 1.00 14.51 197 LEU A CA 1
ATOM 1520 C C . LEU A 1 197 ? 34.122 79.684 38.482 1.00 14.03 197 LEU A C 1
ATOM 1521 O O . LEU A 1 197 ? 35.175 80.169 38.088 1.00 15.75 197 LEU A O 1
ATOM 1526 N N . ASP A 1 198 ? 34.054 78.466 39.017 1.00 12.69 198 ASP A N 1
ATOM 1527 C CA . ASP A 1 198 ? 35.264 77.691 39.290 1.00 12.00 198 ASP A CA 1
ATOM 1528 C C . ASP A 1 198 ? 35.359 76.370 38.561 1.00 11.98 198 ASP A C 1
ATOM 1529 O O . ASP A 1 198 ? 36.423 75.768 38.534 1.00 12.18 198 ASP A O 1
ATOM 1534 N N . CYS A 1 199 ? 34.244 75.903 38.006 1.00 12.11 199 CYS A N 1
ATOM 1535 C CA . CYS A 1 199 ? 34.202 74.522 37.505 1.00 11.78 199 CYS A CA 1
ATOM 1536 C C . CYS A 1 199 ? 33.096 74.305 36.482 1.00 11.93 199 CYS A C 1
ATOM 1537 O O . CYS A 1 199 ? 32.096 75.034 36.464 1.00 11.80 199 CYS A O 1
ATOM 1540 N N . VAL A 1 200 ? 33.278 73.279 35.648 1.00 11.20 200 VAL A N 1
ATOM 1541 C CA . VAL A 1 200 ? 32.304 72.913 34.623 1.00 10.83 200 VAL A CA 1
ATOM 1542 C C . VAL A 1 200 ? 32.035 71.418 34.755 1.00 11.09 200 VAL A C 1
ATOM 1543 O O . VAL A 1 200 ? 32.974 70.624 34.832 1.00 11.54 200 VAL A O 1
ATOM 1547 N N . GLY A 1 201 ? 30.750 71.061 34.798 1.00 10.30 201 GLY A N 1
ATOM 1548 C CA . GLY A 1 201 ? 30.324 69.675 34.902 1.00 10.64 201 GLY A CA 1
ATOM 1549 C C . GLY A 1 201 ? 29.810 69.161 33.572 1.00 10.51 201 GLY A C 1
ATOM 1550 O O . GLY A 1 201 ? 29.041 69.828 32.873 1.00 10.64 201 GLY A O 1
ATOM 1551 N N . PHE A 1 202 ? 30.216 67.932 33.267 1.00 10.18 202 PHE A N 1
ATOM 1552 C CA . PHE A 1 202 ? 29.874 67.219 32.034 1.00 10.52 202 PHE A CA 1
ATOM 1553 C C . PHE A 1 202 ? 29.085 65.985 32.457 1.00 10.51 202 PHE A C 1
ATOM 1554 O O . PHE A 1 202 ? 29.645 65.012 32.975 1.00 9.99 202 PHE A O 1
ATOM 1562 N N . GLN A 1 203 ? 27.771 66.038 32.272 1.00 10.13 203 GLN A N 1
ATOM 1563 C CA . GLN A 1 203 ? 26.901 65.008 32.847 1.00 10.21 203 GLN A CA 1
ATOM 1564 C C . GLN A 1 203 ? 27.245 63.605 32.372 1.00 10.44 203 GLN A C 1
ATOM 1565 O O . GLN A 1 203 ? 27.267 62.661 33.172 1.00 10.32 203 GLN A O 1
ATOM 1571 N N . SER A 1 204 ? 27.521 63.464 31.079 1.00 11.01 204 SER A N 1
ATOM 1572 C CA . SER A 1 204 ? 27.926 62.159 30.538 1.00 11.82 204 SER A CA 1
ATOM 1573 C C . SER A 1 204 ? 26.855 61.093 30.695 1.00 11.57 204 SER A C 1
ATOM 1574 O O . SER A 1 204 ? 27.152 59.946 31.092 1.00 11.95 204 SER A O 1
ATOM 1577 N N . HIS A 1 205 ? 25.615 61.446 30.333 1.00 11.77 205 HIS A N 1
ATOM 1578 C CA . HIS A 1 205 ? 24.577 60.440 30.111 1.00 11.97 205 HIS A CA 1
ATOM 1579 C C . HIS A 1 205 ? 24.755 59.899 28.694 1.00 12.67 205 HIS A C 1
ATOM 1580 O O . HIS A 1 205 ? 24.268 60.497 27.718 1.00 14.92 205 HIS A O 1
ATOM 1587 N N . LEU A 1 206 ? 25.481 58.788 28.584 1.00 12.53 206 LEU A N 1
ATOM 1588 C CA . LEU A 1 206 ? 25.933 58.293 27.296 1.00 12.40 206 LEU A CA 1
ATOM 1589 C C . LEU A 1 206 ? 25.172 57.018 26.912 1.00 12.93 206 LEU A C 1
ATOM 1590 O O . LEU A 1 206 ? 24.469 56.410 27.734 1.00 13.13 206 LEU A O 1
ATOM 1595 N N . ILE A 1 207 ? 25.292 56.641 25.638 1.00 13.36 207 ILE A N 1
ATOM 1596 C CA . ILE A 1 207 ? 24.710 55.392 25.133 1.00 13.91 207 ILE A CA 1
ATOM 1597 C C . ILE A 1 207 ? 25.847 54.428 24.852 1.00 13.97 207 ILE A C 1
ATOM 1598 O O . ILE A 1 207 ? 26.896 54.838 24.357 1.00 13.12 207 ILE A O 1
ATOM 1603 N N . VAL A 1 208 ? 25.653 53.142 25.180 1.00 13.88 208 VAL A N 1
ATOM 1604 C CA A VAL A 1 208 ? 26.674 52.110 24.965 0.50 15.07 208 VAL A CA 1
ATOM 1605 C CA B VAL A 1 208 ? 26.700 52.132 24.982 0.50 15.03 208 VAL A CA 1
ATOM 1606 C C . VAL A 1 208 ? 27.230 52.157 23.543 1.00 15.46 208 VAL A C 1
ATOM 1607 O O . VAL A 1 208 ? 26.464 52.149 22.576 1.00 17.63 208 VAL A O 1
ATOM 1614 N N . GLY A 1 209 ? 28.549 52.190 23.424 1.00 15.72 209 GLY A N 1
ATOM 1615 C CA . GLY A 1 209 ? 29.200 52.266 22.112 1.00 17.15 209 GLY A CA 1
ATOM 1616 C C . GLY A 1 209 ? 29.254 53.668 21.510 1.00 17.77 209 GLY A C 1
ATOM 1617 O O . GLY A 1 209 ? 29.636 53.835 20.355 1.00 18.53 209 GLY A O 1
ATOM 1618 N N . GLN A 1 210 ? 28.9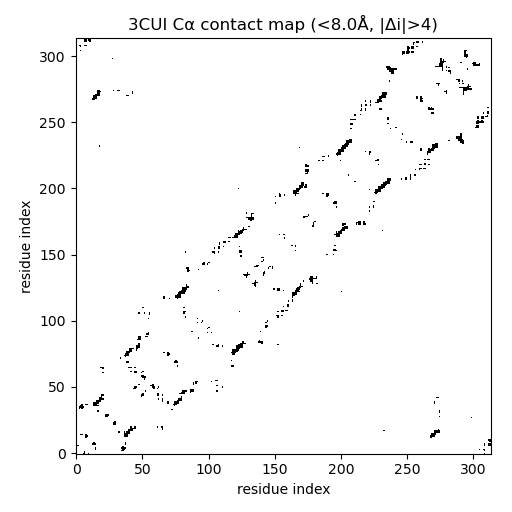02 54.687 22.277 1.00 17.14 210 GLN A N 1
ATOM 1619 C CA . GLN A 1 210 ? 28.901 56.060 21.727 1.00 16.98 210 GLN A CA 1
ATOM 1620 C C . GLN A 1 210 ? 29.594 57.073 22.659 1.00 17.45 210 GLN A C 1
ATOM 1621 O O . GLN A 1 210 ? 29.021 58.091 23.024 1.00 18.70 210 GLN A O 1
ATOM 1627 N N . VAL A 1 211 ? 30.835 56.790 23.027 1.00 16.98 211 VAL A N 1
ATOM 1628 C CA . VAL A 1 211 ? 31.614 57.761 23.827 1.00 16.67 211 VAL A CA 1
ATOM 1629 C C . VAL A 1 211 ? 32.331 58.727 22.877 1.00 16.30 211 VAL A C 1
ATOM 1630 O O . VAL A 1 211 ? 33.055 58.296 21.981 1.00 17.04 211 VAL A O 1
ATOM 1634 N N . PRO A 1 212 ? 32.133 60.052 23.057 1.00 15.33 212 PRO A N 1
ATOM 1635 C CA . PRO A 1 212 ? 32.843 60.973 22.158 1.00 15.15 212 PRO A CA 1
ATOM 1636 C C . PRO A 1 212 ? 34.357 60.764 22.192 1.00 15.23 212 PRO A C 1
ATOM 1637 O O . PRO A 1 212 ? 34.967 60.730 23.277 1.00 15.05 212 PRO A O 1
ATOM 1641 N N . GLY A 1 213 ? 34.963 60.656 21.010 1.00 15.57 213 GLY A N 1
ATOM 1642 C CA . GLY A 1 213 ? 36.410 60.466 20.914 1.00 15.30 213 GLY A CA 1
ATOM 1643 C C . GLY A 1 213 ? 37.196 61.716 21.254 1.00 15.45 213 GLY A C 1
ATOM 1644 O O . GLY A 1 213 ? 38.393 61.644 21.556 1.00 16.39 213 GLY A O 1
ATOM 1645 N N . ASP A 1 214 ? 36.525 62.861 21.193 1.00 15.01 214 ASP A N 1
ATOM 1646 C CA . ASP A 1 214 ? 37.160 64.143 21.507 1.00 15.07 214 ASP A CA 1
ATOM 1647 C C . ASP A 1 214 ? 36.872 64.600 22.953 1.00 14.36 214 ASP A C 1
ATOM 1648 O O . ASP A 1 214 ? 37.067 65.761 23.285 1.00 13.91 214 ASP A O 1
ATOM 1653 N N . PHE A 1 215 ? 36.440 63.680 23.808 1.00 14.25 215 PHE A N 1
ATOM 1654 C CA . PHE A 1 215 ? 36.070 64.038 25.185 1.00 14.12 215 PHE A CA 1
ATOM 1655 C C . PHE A 1 215 ? 37.270 64.669 25.924 1.00 13.61 215 PHE A C 1
ATOM 1656 O O . PHE A 1 215 ? 37.136 65.742 26.553 1.00 13.35 215 PHE A O 1
ATOM 1664 N N . ARG A 1 216 ? 38.438 64.018 25.865 1.00 13.95 216 ARG A N 1
ATOM 1665 C CA . ARG A 1 216 ? 39.626 64.547 26.557 1.00 13.87 216 ARG A CA 1
ATOM 1666 C C . ARG A 1 216 ? 39.995 65.932 26.024 1.00 14.33 216 ARG A C 1
ATOM 1667 O O . ARG A 1 216 ? 40.224 66.862 26.804 1.00 14.82 216 ARG A O 1
ATOM 1675 N N . GLN A 1 217 ? 40.041 66.076 24.698 1.00 14.58 217 GLN A N 1
ATOM 1676 C CA . GLN A 1 217 ? 40.364 67.373 24.092 1.00 15.19 217 GLN A CA 1
ATOM 1677 C C . GLN A 1 217 ? 39.410 68.458 24.574 1.00 14.65 217 GLN A C 1
ATOM 1678 O O . GLN A 1 217 ? 39.834 69.594 24.861 1.00 14.87 217 GLN A O 1
ATOM 1684 N N . ASN A 1 218 ? 38.125 68.116 24.645 1.00 14.23 218 ASN A N 1
ATOM 1685 C CA . ASN A 1 218 ? 37.111 69.051 25.121 1.00 13.50 218 ASN A CA 1
ATOM 1686 C C . ASN A 1 218 ? 37.292 69.405 26.600 1.00 12.97 218 ASN A C 1
ATOM 1687 O O . ASN A 1 218 ? 37.304 70.588 26.967 1.00 13.11 218 ASN A O 1
ATOM 1692 N N . LEU A 1 219 ? 37.463 68.405 27.457 1.00 12.43 219 LEU A N 1
ATOM 1693 C CA . LEU A 1 219 ? 37.764 68.688 28.863 1.00 12.76 219 LEU A CA 1
ATOM 1694 C C . LEU A 1 219 ? 38.983 69.604 28.987 1.00 12.97 219 LEU A C 1
ATOM 1695 O O . LEU A 1 219 ? 38.996 70.517 29.822 1.00 13.53 219 LEU A O 1
ATOM 1700 N N . GLN A 1 220 ? 40.021 69.338 28.186 1.00 13.32 220 GLN A N 1
ATOM 1701 C CA . GLN A 1 220 ? 41.267 70.099 28.301 1.00 13.67 220 GLN A CA 1
ATOM 1702 C C . GLN A 1 220 ? 41.085 71.561 27.898 1.00 13.86 220 GLN A C 1
ATOM 1703 O O . GLN A 1 220 ? 41.609 72.460 28.583 1.00 14.07 220 GLN A O 1
ATOM 1709 N N . ARG A 1 221 ? 40.309 71.826 26.842 1.00 14.93 221 ARG A N 1
ATOM 1710 C CA . ARG A 1 221 ? 40.117 73.236 26.435 1.00 14.31 221 ARG A CA 1
ATOM 1711 C C . ARG A 1 221 ? 39.357 74.018 27.509 1.00 14.44 221 ARG A C 1
ATOM 1712 O O . ARG A 1 221 ? 39.608 75.202 27.723 1.00 15.03 221 ARG A O 1
ATOM 1720 N N . PHE A 1 222 ? 38.434 73.360 28.208 1.00 13.97 222 PHE A N 1
ATOM 1721 C CA . PHE A 1 222 ? 37.772 74.020 29.335 1.00 13.54 222 PHE A CA 1
ATOM 1722 C C . PHE A 1 222 ? 38.737 74.253 30.499 1.00 13.81 222 PHE A C 1
ATOM 1723 O O . PHE A 1 222 ? 38.809 75.362 31.044 1.00 13.35 222 PHE A O 1
ATOM 1731 N N . ALA A 1 223 ? 39.481 73.219 30.885 1.00 14.35 223 ALA A N 1
ATOM 1732 C CA . ALA A 1 223 ? 40.475 73.368 31.958 1.00 14.70 223 ALA A CA 1
ATOM 1733 C C . ALA A 1 223 ? 41.429 74.531 31.648 1.00 15.50 223 ALA A C 1
ATOM 1734 O O . ALA A 1 223 ? 41.788 75.310 32.544 1.00 15.81 223 ALA A O 1
ATOM 1736 N N . ASP A 1 224 ? 41.796 74.670 30.375 1.00 15.67 224 ASP A N 1
ATOM 1737 C CA . ASP A 1 224 ? 42.745 75.731 29.984 1.00 16.00 224 ASP A CA 1
ATOM 1738 C C . ASP A 1 224 ? 42.172 77.150 30.078 1.00 16.49 224 ASP A C 1
ATOM 1739 O O . ASP A 1 224 ? 42.926 78.129 30.018 1.00 17.30 224 ASP A O 1
ATOM 1744 N N . LEU A 1 225 ? 40.853 77.265 30.238 1.00 16.06 225 LEU A N 1
ATOM 1745 C CA . LEU A 1 225 ? 40.233 78.573 30.539 1.00 15.51 225 LEU A CA 1
ATOM 1746 C C . LEU A 1 225 ? 40.486 78.998 31.984 1.00 15.71 225 LEU A C 1
ATOM 1747 O O . LEU A 1 225 ? 40.188 80.140 32.366 1.00 16.98 225 LEU A O 1
ATOM 1752 N N . GLY A 1 226 ? 41.011 78.085 32.797 1.00 15.61 226 GLY A N 1
ATOM 1753 C CA . GLY A 1 226 ? 41.276 78.377 34.214 1.00 15.06 226 GLY A CA 1
ATOM 1754 C C . GLY A 1 226 ? 40.171 77.915 35.153 1.00 15.66 226 GLY A C 1
ATOM 1755 O O . GLY A 1 226 ? 39.879 78.558 36.169 1.00 16.63 226 GLY A O 1
ATOM 1756 N N . VAL A 1 227 ? 39.541 76.793 34.810 1.00 14.81 227 VAL A N 1
ATOM 1757 C CA . VAL A 1 227 ? 38.521 76.210 35.686 1.00 14.31 227 VAL A CA 1
ATOM 1758 C C . VAL A 1 227 ? 38.778 74.722 35.837 1.00 13.43 227 VAL A C 1
ATOM 1759 O O . VAL A 1 227 ? 39.483 74.118 35.015 1.00 14.01 227 VAL A O 1
ATOM 1763 N N . ASP A 1 228 ? 38.215 74.138 36.889 1.00 12.21 228 ASP A N 1
ATOM 1764 C CA . ASP A 1 228 ? 38.266 72.694 37.066 1.00 12.40 228 ASP A CA 1
ATOM 1765 C C . ASP A 1 228 ? 37.148 72.082 36.224 1.00 12.66 228 ASP A C 1
ATOM 1766 O O . ASP A 1 228 ? 36.171 72.759 35.872 1.00 13.38 228 ASP A O 1
ATOM 1771 N N . VAL A 1 229 ? 37.299 70.800 35.900 1.00 11.71 229 VAL A N 1
ATOM 1772 C CA . VAL A 1 229 ? 36.245 70.070 35.177 1.00 11.50 229 VAL A CA 1
ATOM 1773 C C . VAL A 1 229 ? 35.897 68.786 35.923 1.00 11.80 229 VAL A C 1
ATOM 1774 O O . VAL A 1 229 ? 36.680 68.295 36.737 1.00 12.51 229 VAL A O 1
ATOM 1778 N N . ARG A 1 230 ? 34.701 68.265 35.671 1.00 10.71 230 ARG A N 1
ATOM 1779 C CA . ARG A 1 230 ? 34.254 67.049 36.375 1.00 11.14 230 ARG A CA 1
ATOM 1780 C C . ARG A 1 230 ? 33.222 66.322 35.540 1.00 10.45 230 ARG A C 1
ATOM 1781 O O . ARG A 1 230 ? 32.404 66.957 34.885 1.00 11.37 230 ARG A O 1
ATOM 1789 N N . ILE A 1 231 ? 33.248 64.989 35.594 1.00 11.00 231 ILE A N 1
ATOM 1790 C CA . ILE A 1 231 ? 32.193 64.174 34.996 1.00 11.05 231 ILE A CA 1
ATOM 1791 C C . ILE A 1 231 ? 31.190 63.961 36.117 1.00 11.06 231 ILE A C 1
ATOM 1792 O O . ILE A 1 231 ? 31.538 63.407 37.154 1.00 11.65 231 ILE A O 1
ATOM 1797 N N . THR A 1 232 ? 29.965 64.445 35.927 1.00 9.45 232 THR A N 1
ATOM 1798 C CA . THR A 1 232 ? 29.041 64.602 37.058 1.00 9.90 232 THR A CA 1
ATOM 1799 C C . THR A 1 232 ? 27.890 63.602 37.174 1.00 10.41 232 THR A C 1
ATOM 1800 O O . THR A 1 232 ? 27.372 63.416 38.280 1.00 10.31 232 THR A O 1
ATOM 1804 N N . GLU A 1 233 ? 27.464 62.974 36.072 1.00 10.50 233 GLU A N 1
ATOM 1805 C CA . GLU A 1 233 ? 26.247 62.134 36.130 1.00 10.75 233 GLU A CA 1
ATOM 1806 C C . GLU A 1 233 ? 26.402 60.924 35.230 1.00 10.53 233 GLU A C 1
ATOM 1807 O O . GLU A 1 233 ? 25.478 60.550 34.514 1.00 10.75 233 GLU A O 1
ATOM 1813 N N . LEU A 1 234 ? 27.585 60.331 35.248 1.00 9.69 234 LEU A N 1
ATOM 1814 C CA . LEU A 1 234 ? 27.870 59.247 34.310 1.00 10.61 234 LEU A CA 1
ATOM 1815 C C . LEU A 1 234 ? 26.939 58.046 34.422 1.00 10.46 234 LEU A C 1
ATOM 1816 O O . LEU A 1 234 ? 26.762 57.478 35.498 1.00 10.66 234 LEU A O 1
ATOM 1821 N N . ASP A 1 235 ? 26.365 57.654 33.288 1.00 10.52 235 ASP A N 1
ATOM 1822 C CA . ASP A 1 235 ? 25.780 56.323 33.126 1.00 10.67 235 ASP A CA 1
ATOM 1823 C C . ASP A 1 235 ? 25.822 56.019 31.620 1.00 10.81 235 ASP A C 1
ATOM 1824 O O . ASP A 1 235 ? 25.960 56.929 30.795 1.00 11.64 235 ASP A O 1
ATOM 1829 N N . ILE A 1 236 ? 25.775 54.737 31.264 1.00 10.92 236 ILE A N 1
ATOM 1830 C CA . ILE A 1 236 ? 25.991 54.350 29.868 1.00 11.74 236 ILE A CA 1
ATOM 1831 C C . ILE A 1 236 ? 24.953 53.306 29.522 1.00 11.92 236 ILE A C 1
ATOM 1832 O O . ILE A 1 236 ? 25.091 52.120 29.869 1.00 12.66 236 ILE A O 1
ATOM 1837 N N . ARG A 1 237 ? 23.865 53.775 28.914 1.00 13.17 237 ARG A N 1
ATOM 1838 C CA . ARG A 1 237 ? 22.647 52.960 28.781 1.00 13.27 237 ARG A CA 1
ATOM 1839 C C . ARG A 1 237 ? 22.655 52.081 27.536 1.00 14.50 237 ARG A C 1
ATOM 1840 O O . ARG A 1 237 ? 23.244 52.445 26.504 1.00 14.34 237 ARG A O 1
ATOM 1848 N N . MET A 1 238 ? 22.009 50.916 27.651 1.00 14.22 238 MET A N 1
ATOM 1849 C CA . MET A 1 238 ? 21.926 49.954 26.545 1.00 15.19 238 MET A CA 1
ATOM 1850 C C . MET A 1 238 ? 20.491 49.505 26.368 1.00 15.84 238 MET A C 1
ATOM 1851 O O . MET A 1 238 ? 19.642 49.747 27.236 1.00 15.94 238 MET A O 1
ATOM 1856 N N . ARG A 1 239 ? 20.208 48.851 25.249 1.00 16.46 239 ARG A N 1
ATOM 1857 C CA . ARG A 1 239 ? 18.955 48.129 25.105 1.00 18.29 239 ARG A CA 1
ATOM 1858 C C . ARG A 1 239 ? 18.926 46.949 26.041 1.00 18.27 239 ARG A C 1
ATOM 1859 O O . ARG A 1 239 ? 19.863 46.173 26.069 1.00 19.00 239 ARG A O 1
ATOM 1867 N N . THR A 1 240 ? 17.847 46.817 26.801 1.00 19.00 240 THR A N 1
ATOM 1868 C CA . THR A 1 240 ? 17.740 45.716 27.767 1.00 20.35 240 THR A CA 1
ATOM 1869 C C . THR A 1 240 ? 17.106 44.489 27.103 1.00 21.38 240 THR A C 1
ATOM 1870 O O . THR A 1 240 ? 16.397 44.634 26.121 1.00 22.43 240 THR A O 1
ATOM 1874 N N . PRO A 1 241 ? 17.393 43.275 27.611 1.00 22.00 241 PRO A N 1
ATOM 1875 C CA . PRO A 1 241 ? 18.307 42.935 28.689 1.00 21.50 241 PRO A CA 1
ATOM 1876 C C . PRO A 1 241 ? 19.746 42.970 28.213 1.00 20.45 241 PRO A C 1
ATOM 1877 O O . PRO A 1 241 ? 20.020 42.898 27.005 1.00 20.36 241 PRO A O 1
ATOM 1881 N N . SER A 1 242 ? 20.656 43.093 29.160 1.00 19.18 242 SER A N 1
ATOM 1882 C CA . SER A 1 242 ? 22.071 43.014 28.844 1.00 19.01 242 SER A CA 1
ATOM 1883 C C . SER A 1 242 ? 22.441 41.632 28.300 1.00 18.42 242 SER A C 1
ATOM 1884 O O . SER A 1 242 ? 21.714 40.654 28.505 1.00 19.10 242 SER A O 1
ATOM 1887 N N . ASP A 1 243 ? 23.548 41.583 27.567 1.00 17.48 243 ASP A N 1
ATOM 1888 C CA . ASP A 1 243 ? 24.184 40.336 27.177 1.00 17.07 243 ASP A CA 1
ATOM 1889 C C . ASP A 1 243 ? 25.696 40.579 27.249 1.00 16.74 243 ASP A C 1
ATOM 1890 O O . ASP A 1 243 ? 26.135 41.690 27.587 1.00 15.70 243 ASP A O 1
ATOM 1895 N N . ALA A 1 244 ? 26.492 39.575 26.925 1.00 16.51 244 ALA A N 1
ATOM 1896 C CA . ALA A 1 244 ? 27.944 39.667 27.096 1.00 16.09 244 ALA A CA 1
ATOM 1897 C C . ALA A 1 244 ? 28.567 40.745 26.216 1.00 16.39 244 ALA A C 1
ATOM 1898 O O . ALA A 1 244 ? 29.437 41.490 26.676 1.00 15.83 244 ALA A O 1
ATOM 1900 N N . THR A 1 245 ? 28.126 40.826 24.962 1.00 15.86 245 THR A N 1
ATOM 1901 C CA . THR A 1 245 ? 28.640 41.832 24.039 1.00 15.90 245 THR A CA 1
ATOM 1902 C C . THR A 1 245 ? 28.371 43.244 24.572 1.00 15.04 245 THR A C 1
ATOM 1903 O O . THR A 1 245 ? 29.281 44.080 24.614 1.00 15.67 245 THR A O 1
ATOM 1907 N N . LYS A 1 246 ? 27.127 43.498 24.968 1.00 14.38 246 LYS A N 1
ATOM 1908 C CA . LYS A 1 246 ? 26.749 44.815 25.476 1.00 14.33 246 LYS A CA 1
ATOM 1909 C C . LYS A 1 246 ? 27.511 45.186 26.750 1.00 14.13 246 LYS A C 1
ATOM 1910 O O . LYS A 1 246 ? 27.942 46.337 26.914 1.00 14.09 246 LYS A O 1
ATOM 1916 N N . LEU A 1 247 ? 27.669 44.223 27.653 1.00 13.26 247 LEU A N 1
ATOM 1917 C CA . LEU A 1 247 ? 28.388 44.482 28.910 1.00 13.05 247 LEU A CA 1
ATOM 1918 C C . LEU A 1 247 ? 29.870 44.746 28.679 1.00 13.20 247 LEU A C 1
ATOM 1919 O O . LEU A 1 247 ? 30.482 45.567 29.380 1.00 14.06 247 LEU A O 1
ATOM 1924 N N . ALA A 1 248 ? 30.452 44.060 27.695 1.00 13.25 248 ALA A N 1
ATOM 1925 C CA . ALA A 1 248 ? 31.849 44.305 27.340 1.00 13.43 248 ALA A CA 1
ATOM 1926 C C . ALA A 1 248 ? 32.029 45.702 26.733 1.00 13.40 248 ALA A C 1
ATOM 1927 O O . ALA A 1 248 ? 32.976 46.412 27.086 1.00 13.98 248 ALA A O 1
ATOM 1929 N N . TH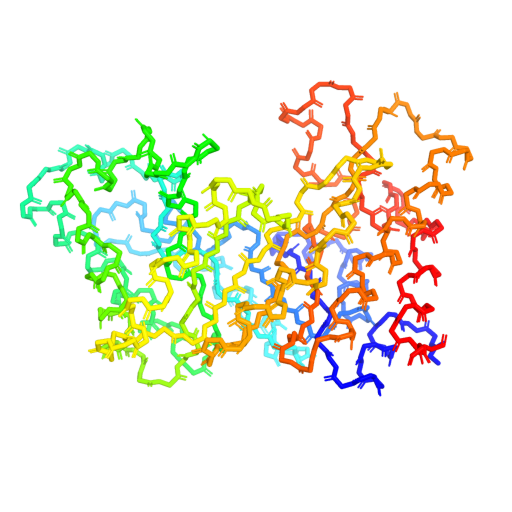R A 1 249 ? 31.140 46.081 25.825 1.00 13.29 249 THR A N 1
ATOM 1930 C CA . THR A 1 249 ? 31.235 47.422 25.215 1.00 13.48 249 THR A CA 1
ATOM 1931 C C . THR A 1 249 ? 31.072 48.475 26.313 1.00 13.82 249 THR A C 1
ATOM 1932 O O . THR A 1 249 ? 31.842 49.451 26.369 1.00 14.11 249 THR A O 1
ATOM 1936 N N . GLN A 1 250 ? 30.079 48.263 27.186 1.00 13.13 250 GLN A N 1
ATOM 1937 C CA . GLN A 1 250 ? 29.817 49.210 28.289 1.00 12.89 250 GLN A CA 1
ATOM 1938 C C . GLN A 1 250 ? 31.056 49.363 29.149 1.00 13.01 250 GLN A C 1
ATOM 1939 O O . GLN A 1 250 ? 31.391 50.480 29.553 1.00 13.01 250 GLN A O 1
ATOM 1945 N N . ALA A 1 251 ? 31.736 48.255 29.439 1.00 12.85 251 ALA A N 1
ATOM 1946 C CA . ALA A 1 251 ? 32.944 48.305 30.259 1.00 13.28 251 ALA A CA 1
ATOM 1947 C C . ALA A 1 251 ? 34.025 49.126 29.559 1.00 13.56 251 ALA A C 1
ATOM 1948 O O . ALA A 1 251 ? 34.634 50.023 30.168 1.00 13.96 251 ALA A O 1
ATOM 1950 N N . ALA A 1 252 ? 34.240 48.858 28.269 1.00 13.79 252 ALA A N 1
ATOM 1951 C CA . ALA A 1 252 ? 35.173 49.656 27.491 1.00 13.37 252 ALA A CA 1
ATOM 1952 C C . ALA A 1 252 ? 34.820 51.148 27.507 1.00 13.57 252 ALA A C 1
ATOM 1953 O O . ALA A 1 252 ? 35.715 51.989 27.542 1.00 14.23 252 ALA A O 1
ATOM 1955 N N . ASP A 1 253 ? 33.525 51.456 27.481 1.00 13.32 253 ASP A N 1
ATOM 1956 C CA . ASP A 1 253 ? 33.043 52.845 27.479 1.00 12.86 253 ASP A CA 1
ATOM 1957 C C . ASP A 1 253 ? 33.338 53.527 28.809 1.00 13.38 253 ASP A C 1
ATOM 1958 O O . ASP A 1 253 ? 33.805 54.670 28.831 1.00 13.77 253 ASP A O 1
ATOM 1963 N N . TYR A 1 254 ? 33.088 52.824 29.920 1.00 13.09 254 TYR A N 1
ATOM 1964 C CA . TYR A 1 254 ? 33.417 53.356 31.251 1.00 13.23 254 TYR A CA 1
ATOM 1965 C C . TYR A 1 254 ? 34.902 53.658 31.321 1.00 13.64 254 TYR A C 1
ATOM 1966 O O . TYR A 1 254 ? 35.308 54.715 31.841 1.00 14.23 254 TYR A O 1
ATOM 1975 N N . LYS A 1 255 ? 35.718 52.744 30.794 1.00 14.55 255 LYS A N 1
ATOM 1976 C CA . LYS A 1 255 ? 37.160 52.947 30.802 1.00 14.96 255 LYS A CA 1
ATOM 1977 C C . LYS A 1 255 ? 37.537 54.201 29.998 1.00 15.52 255 LYS A C 1
ATOM 1978 O O . LYS A 1 255 ? 38.351 54.984 30.463 1.00 15.56 255 LYS A O 1
ATOM 1984 N N . LYS A 1 256 ? 36.926 54.392 28.825 1.00 15.04 256 LYS A N 1
ATOM 1985 C CA . LYS A 1 256 ? 37.202 55.572 27.981 1.00 16.07 256 LYS A CA 1
ATOM 1986 C C . LYS A 1 256 ? 36.900 56.863 28.748 1.00 15.04 256 LYS A C 1
ATOM 1987 O O . LYS A 1 256 ? 37.669 57.829 28.688 1.00 15.26 256 LYS A O 1
ATOM 1993 N N . VAL A 1 257 ? 35.763 56.893 29.441 1.00 13.93 257 VAL A N 1
ATOM 1994 C CA . VAL A 1 257 ? 35.374 58.114 30.162 1.00 13.66 257 VAL A CA 1
ATOM 1995 C C . VAL A 1 257 ? 36.333 58.412 31.319 1.00 13.69 257 VAL A C 1
ATOM 1996 O O . VAL A 1 257 ? 36.799 59.548 31.486 1.00 14.00 257 VAL A O 1
ATOM 2000 N N . VAL A 1 258 ? 36.622 57.399 32.129 1.00 14.38 258 VAL A N 1
ATOM 2001 C CA . VAL A 1 258 ? 37.505 57.603 33.281 1.00 14.80 258 VAL A CA 1
ATOM 2002 C C . VAL A 1 258 ? 38.921 57.976 32.805 1.00 15.11 258 VAL A C 1
ATOM 2003 O O . VAL A 1 258 ? 39.560 58.861 33.386 1.00 15.60 258 VAL A O 1
ATOM 2007 N N . GLN A 1 259 ? 39.371 57.363 31.710 1.00 15.73 259 GLN A N 1
ATOM 2008 C CA . GLN A 1 259 ? 40.686 57.705 31.153 1.00 16.83 259 GLN A CA 1
ATOM 2009 C C . GLN A 1 259 ? 40.741 59.149 30.663 1.00 15.19 259 GLN A C 1
ATOM 2010 O O . GLN A 1 259 ? 41.753 59.822 30.871 1.00 16.00 259 GLN A O 1
ATOM 2016 N N . ALA A 1 260 ? 39.676 59.627 30.019 1.00 14.61 260 ALA A N 1
ATOM 2017 C CA . ALA A 1 260 ? 39.663 61.023 29.549 1.00 14.07 260 ALA A CA 1
ATOM 2018 C C . ALA A 1 260 ? 39.864 61.963 30.746 1.00 14.42 260 ALA A C 1
ATOM 2019 O O . ALA A 1 260 ? 40.597 62.947 30.657 1.00 14.83 260 ALA A O 1
ATOM 2021 N N . CYS A 1 261 ? 39.189 61.669 31.863 1.00 14.64 261 CYS A N 1
ATOM 2022 C CA . CYS A 1 261 ? 39.357 62.464 33.066 1.00 14.44 261 CYS A CA 1
ATOM 2023 C C . CYS A 1 261 ? 40.790 62.360 33.604 1.00 14.99 261 CYS A C 1
ATOM 2024 O O . CYS A 1 261 ? 41.413 63.368 33.919 1.00 14.08 261 CYS A O 1
ATOM 2027 N N . MET A 1 262 ? 41.311 61.141 33.700 1.00 15.12 262 MET A N 1
ATOM 2028 C CA . MET A 1 262 ? 42.675 60.932 34.163 1.00 15.62 262 MET A CA 1
ATOM 2029 C C . MET A 1 262 ? 43.690 61.736 33.335 1.00 16.35 262 MET A C 1
ATOM 2030 O O . MET A 1 262 ? 44.699 62.202 33.870 1.00 17.88 262 MET A O 1
ATOM 2035 N N . GLN A 1 263 ? 43.400 61.909 32.045 1.00 15.78 263 GLN A N 1
ATOM 2036 C CA . GLN A 1 263 ? 44.329 62.557 31.113 1.00 15.60 263 GLN A CA 1
ATOM 2037 C C . GLN A 1 263 ? 44.281 64.090 31.175 1.00 15.37 263 GLN A C 1
ATOM 2038 O O . GLN A 1 263 ? 45.008 64.764 30.437 1.00 16.62 263 GLN A O 1
ATOM 2044 N N . VAL A 1 264 ? 43.403 64.634 32.024 1.00 14.40 264 VAL A N 1
ATOM 2045 C CA . VAL A 1 264 ? 43.268 66.090 32.186 1.00 13.77 264 VAL A CA 1
ATOM 2046 C C . VAL A 1 264 ? 43.576 66.414 33.649 1.00 14.31 264 VAL A C 1
ATOM 2047 O O . VAL A 1 264 ? 42.857 65.970 34.551 1.00 13.97 264 VAL A O 1
ATOM 2051 N N . THR A 1 265 ? 44.644 67.174 33.894 1.00 14.44 265 THR A N 1
ATOM 2052 C CA . THR A 1 265 ? 45.100 67.348 35.282 1.00 15.15 265 THR A CA 1
ATOM 2053 C C . THR A 1 265 ? 44.051 68.003 36.175 1.00 15.04 265 THR A C 1
ATOM 2054 O O . THR A 1 265 ? 43.968 67.688 37.362 1.00 16.07 265 THR A O 1
ATOM 2058 N N . ARG A 1 266 ? 43.249 68.902 35.608 1.00 13.90 266 ARG A N 1
ATOM 2059 C CA . ARG A 1 266 ? 42.217 69.583 36.398 1.00 13.79 266 ARG A CA 1
ATOM 2060 C C . ARG A 1 266 ? 40.866 68.895 36.366 1.00 13.03 266 ARG A C 1
ATOM 2061 O O . ARG A 1 266 ? 39.881 69.476 36.844 1.00 12.60 266 ARG A O 1
ATOM 2069 N N . CYS A 1 267 ? 40.801 67.661 35.840 1.00 12.79 267 CYS A N 1
ATOM 2070 C CA . CYS A 1 267 ? 39.563 66.885 35.976 1.00 12.53 267 CYS A CA 1
ATOM 2071 C C . CYS A 1 267 ? 39.508 66.303 37.392 1.00 12.84 267 CYS A C 1
ATOM 2072 O O . CYS A 1 267 ? 40.339 65.479 37.770 1.00 13.30 267 CYS A O 1
ATOM 2075 N N . GLN A 1 268 ? 38.548 66.764 38.187 1.00 11.95 268 GLN A N 1
ATOM 2076 C CA . GLN A 1 268 ? 38.507 66.404 39.609 1.00 11.77 268 GLN A CA 1
ATOM 2077 C C . GLN A 1 268 ? 38.140 64.946 39.846 1.00 11.35 268 GLN A C 1
ATOM 2078 O O . GLN A 1 268 ? 38.508 64.359 40.868 1.00 11.39 268 GLN A O 1
ATOM 2084 N N . GLY A 1 269 ? 37.380 64.383 38.912 1.00 10.44 269 GLY A N 1
ATOM 2085 C CA . GLY A 1 269 ? 36.962 62.992 39.032 1.00 10.60 269 GLY A CA 1
ATOM 2086 C C . GLY A 1 269 ? 35.661 62.731 38.304 1.00 10.78 269 GLY A C 1
ATOM 2087 O O . GLY A 1 269 ? 35.223 63.513 37.459 1.00 11.57 269 GLY A O 1
ATOM 2088 N N . VAL A 1 270 ? 35.072 61.595 38.646 1.00 10.80 270 VAL A N 1
ATOM 2089 C CA . VAL A 1 270 ? 33.907 61.056 37.970 1.00 10.83 270 VAL A CA 1
ATOM 2090 C C . VAL A 1 270 ? 32.850 60.677 39.012 1.00 10.36 270 VAL A C 1
ATOM 2091 O O . VAL A 1 270 ? 33.150 59.960 39.976 1.00 10.81 270 VAL A O 1
ATOM 2095 N N . THR A 1 271 ? 31.621 61.149 38.801 1.00 10.12 271 THR A N 1
ATOM 2096 C CA . THR A 1 271 ? 30.469 60.778 39.633 1.00 9.86 271 THR A CA 1
ATOM 2097 C C . THR A 1 271 ? 29.509 59.976 38.751 1.00 10.27 271 THR A C 1
ATOM 2098 O O . THR A 1 271 ? 29.184 60.414 37.639 1.00 10.52 271 THR A O 1
ATOM 2102 N N . VAL A 1 272 ? 29.122 58.778 39.209 1.00 9.94 272 VAL A N 1
ATOM 2103 C CA . VAL A 1 272 ? 28.129 57.979 38.484 1.00 10.16 272 VAL A CA 1
ATOM 2104 C C . VAL A 1 272 ? 26.726 58.251 39.020 1.00 9.87 272 VAL A C 1
ATOM 2105 O O . VAL A 1 272 ? 26.529 58.493 40.231 1.00 10.52 272 VAL A O 1
ATOM 2109 N N . TRP A 1 273 ? 25.747 58.206 38.129 1.00 9.76 273 TRP A N 1
ATOM 2110 C CA . TRP A 1 273 ? 24.392 58.631 38.479 1.00 10.36 273 TRP A CA 1
ATOM 2111 C C . TRP A 1 273 ? 23.570 57.493 39.102 1.00 10.49 273 TRP A C 1
ATOM 2112 O O . TRP A 1 273 ? 22.500 57.091 38.593 1.00 10.47 273 TRP A O 1
ATOM 2123 N N . GLY A 1 274 ? 24.075 57.040 40.250 1.00 10.31 274 GLY A N 1
ATOM 2124 C CA . GLY A 1 274 ? 23.468 55.938 41.005 1.00 10.80 274 GLY A CA 1
ATOM 2125 C C . GLY A 1 274 ? 24.441 54.810 41.255 1.00 10.61 274 GLY A C 1
ATOM 2126 O O . GLY A 1 274 ? 25.595 54.840 40.781 1.00 10.77 274 GLY A O 1
ATOM 2127 N N . ILE A 1 275 ? 23.978 53.845 42.043 1.00 11.22 275 ILE A N 1
ATOM 2128 C CA . ILE A 1 275 ? 24.742 52.643 42.352 1.00 11.73 275 ILE A CA 1
ATOM 2129 C C . ILE A 1 275 ? 24.261 51.471 41.495 1.00 12.15 275 ILE A C 1
ATOM 2130 O O . ILE A 1 275 ? 25.058 50.855 40.766 1.00 12.56 275 ILE A O 1
ATOM 2135 N N . THR A 1 276 ? 22.960 51.193 41.562 1.00 12.06 276 THR A N 1
ATOM 2136 C CA . THR A 1 276 ? 22.425 49.943 41.003 1.00 12.73 276 THR A CA 1
ATOM 2137 C C . THR A 1 276 ? 21.398 50.195 39.924 1.00 12.78 276 THR A C 1
ATOM 2138 O O . THR A 1 276 ? 20.591 51.126 40.022 1.00 13.00 276 THR A O 1
ATOM 2142 N N . ASP A 1 277 ? 21.424 49.341 38.899 1.00 13.00 277 ASP A N 1
ATOM 2143 C CA . ASP A 1 277 ? 20.407 49.337 37.850 1.00 13.44 277 ASP A CA 1
ATOM 2144 C C . ASP A 1 277 ? 19.005 49.226 38.423 1.00 14.39 277 ASP A C 1
ATOM 2145 O O . ASP A 1 277 ? 18.054 49.625 37.769 1.00 15.67 277 ASP A O 1
ATOM 2150 N N . LYS A 1 278 ? 18.890 48.667 39.634 1.00 14.96 278 LYS A N 1
ATOM 2151 C CA . LYS A 1 278 ? 17.599 48.516 40.315 1.00 15.85 278 LYS A CA 1
ATOM 2152 C C . LYS A 1 278 ? 16.869 49.861 40.441 1.00 14.95 278 LYS A C 1
ATOM 2153 O O . LYS A 1 278 ? 15.647 49.909 40.324 1.00 16.55 278 LYS A O 1
ATOM 2159 N N . TYR A 1 279 ? 17.621 50.953 40.625 1.00 14.65 279 TYR A N 1
ATOM 2160 C CA . TYR A 1 279 ? 17.041 52.270 40.911 1.00 14.77 279 TYR A CA 1
ATOM 2161 C C . TYR A 1 279 ? 17.332 53.339 39.864 1.00 14.91 279 TYR A C 1
ATOM 2162 O O . TYR A 1 279 ? 16.838 54.450 39.979 1.00 16.13 279 TYR A O 1
ATOM 2171 N N . SER A 1 280 ? 18.109 53.004 38.839 1.00 14.91 280 SER A N 1
ATOM 2172 C CA . SER A 1 280 ? 18.461 53.983 37.803 1.00 14.61 280 SER A CA 1
ATOM 2173 C C . SER A 1 280 ? 17.255 54.681 37.203 1.00 15.23 280 SER A C 1
ATOM 2174 O O . SER A 1 280 ? 16.239 54.051 36.928 1.00 15.87 280 SER A O 1
ATOM 2177 N N . TRP A 1 281 ? 17.385 55.993 36.999 1.00 14.98 281 TRP A N 1
ATOM 2178 C CA . TRP A 1 281 ? 16.369 56.809 36.338 1.00 15.33 281 TRP A CA 1
ATOM 2179 C C . TRP A 1 281 ? 16.096 56.428 34.873 1.00 15.81 281 TRP A C 1
ATOM 2180 O O . TRP A 1 281 ? 15.038 56.767 34.339 1.00 16.69 281 TRP A O 1
ATOM 2191 N N . VAL A 1 282 ? 17.032 55.733 34.232 1.00 15.68 282 VAL A N 1
ATOM 2192 C CA . VAL A 1 282 ? 16.989 55.523 32.766 1.00 15.94 282 VAL A CA 1
ATOM 2193 C C . VAL A 1 282 ? 15.718 54.835 32.225 1.00 16.71 282 VAL A C 1
ATOM 2194 O O . VAL A 1 282 ? 15.078 55.383 31.314 1.00 17.07 282 VAL A O 1
ATOM 2198 N N . PRO A 1 283 ? 15.356 53.633 32.744 1.00 17.85 283 PRO A N 1
ATOM 2199 C CA . PRO A 1 283 ? 14.188 52.938 32.143 1.00 18.65 283 PRO A CA 1
ATOM 2200 C C . PRO A 1 283 ? 12.869 53.722 32.134 1.00 19.99 283 PRO A C 1
ATOM 2201 O O . PRO A 1 283 ? 12.036 53.526 31.219 1.00 19.85 283 PRO A O 1
ATOM 2205 N N . ASP A 1 284 ? 12.677 54.615 33.106 1.00 21.66 284 ASP A N 1
ATOM 2206 C CA . ASP A 1 284 ? 11.468 55.435 33.173 1.00 23.89 284 ASP A CA 1
ATOM 2207 C C . ASP A 1 284 ? 11.390 56.499 32.088 1.00 24.18 284 ASP A C 1
ATOM 2208 O O . ASP A 1 284 ? 10.293 56.883 31.690 1.00 25.22 284 ASP A O 1
ATOM 2213 N N . VAL A 1 285 ? 12.545 56.978 31.629 1.00 23.63 285 VAL A N 1
ATOM 2214 C CA . VAL A 1 285 ? 12.603 58.020 30.607 1.00 23.95 285 VAL A CA 1
ATOM 2215 C C . VAL A 1 285 ? 12.780 57.454 29.192 1.00 24.09 285 VAL A C 1
ATOM 2216 O O . VAL A 1 285 ? 12.220 57.996 28.234 1.00 25.02 285 VAL A O 1
ATOM 2220 N N . PHE A 1 286 ? 13.539 56.366 29.075 1.00 23.74 286 PHE A N 1
ATOM 2221 C CA . PHE A 1 286 ? 13.880 55.750 27.789 1.00 23.55 286 PHE A CA 1
ATOM 2222 C C . PHE A 1 286 ? 13.340 54.323 27.729 1.00 23.96 286 PHE A C 1
ATOM 2223 O O . PHE A 1 286 ? 14.004 53.398 28.190 1.00 23.19 286 PHE A O 1
ATOM 2231 N N . PRO A 1 287 ? 12.129 54.135 27.154 1.00 24.07 287 PRO A N 1
ATOM 2232 C CA . PRO A 1 287 ? 11.508 52.810 27.107 1.00 23.90 287 PRO A CA 1
ATOM 2233 C C . PRO A 1 287 ? 12.408 51.759 26.481 1.00 22.72 287 PRO A C 1
ATOM 2234 O O . PRO A 1 287 ? 12.895 51.956 25.373 1.00 24.14 287 PRO A O 1
ATOM 2238 N N . GLY A 1 288 ? 12.636 50.660 27.198 1.00 21.26 288 GLY A N 1
ATOM 2239 C CA . GLY A 1 288 ? 13.463 49.553 26.692 1.00 20.25 288 GLY A CA 1
ATOM 2240 C C . GLY A 1 288 ? 14.971 49.763 26.805 1.00 19.04 288 GLY A C 1
ATOM 2241 O O . GLY A 1 288 ? 15.750 48.925 26.334 1.00 18.38 288 GLY A O 1
ATOM 2242 N N . GLU A 1 289 ? 15.384 50.881 27.411 1.00 18.78 289 GLU A N 1
ATOM 2243 C CA . GLU A 1 289 ? 16.804 51.126 27.707 1.00 18.07 289 GLU A CA 1
ATOM 2244 C C . GLU A 1 289 ? 17.045 51.031 29.202 1.00 17.00 289 GLU A C 1
ATOM 2245 O O . GLU A 1 289 ? 16.124 51.167 29.999 1.00 17.44 289 GLU A O 1
ATOM 2251 N N . GLY A 1 290 ? 18.288 50.796 29.581 1.00 15.34 290 GLY A N 1
ATOM 2252 C CA . GLY A 1 290 ? 18.603 50.622 30.992 1.00 14.85 290 GLY A CA 1
ATOM 2253 C C . GLY A 1 290 ? 19.955 49.973 31.173 1.00 13.77 290 GLY A C 1
ATOM 2254 O O . GLY A 1 290 ? 20.869 50.189 30.371 1.00 13.83 290 GLY A O 1
ATOM 2255 N N . ALA A 1 291 ? 20.078 49.178 32.242 1.00 13.04 291 ALA A N 1
ATOM 2256 C CA . ALA A 1 291 ? 21.341 48.516 32.610 1.00 12.58 291 ALA A CA 1
ATOM 2257 C C . ALA A 1 291 ? 22.539 49.442 32.465 1.00 12.36 291 ALA A C 1
ATOM 2258 O O . ALA A 1 291 ? 23.596 49.031 31.988 1.00 12.14 291 ALA A O 1
ATOM 2260 N N . ALA A 1 292 ? 22.368 50.675 32.948 1.00 12.22 292 ALA A N 1
ATOM 2261 C CA . ALA A 1 292 ? 23.309 51.759 32.660 1.00 11.66 292 ALA A CA 1
ATOM 2262 C C . ALA A 1 292 ? 24.445 51.944 33.683 1.00 11.81 292 ALA A C 1
ATOM 2263 O O . ALA A 1 292 ? 25.376 52.712 33.434 1.00 11.52 292 ALA A O 1
ATOM 2265 N N . LEU A 1 293 ? 24.343 51.272 34.832 1.00 11.11 293 LEU A N 1
ATOM 2266 C CA . LEU A 1 293 ? 25.226 51.540 35.975 1.00 11.44 293 LEU A CA 1
ATOM 2267 C C . LEU A 1 293 ? 26.258 50.442 36.237 1.00 11.81 293 LEU A C 1
ATOM 2268 O O . LEU A 1 293 ? 26.363 49.476 35.476 1.00 11.99 293 LEU A O 1
ATOM 2273 N N . VAL A 1 294 ? 27.054 50.599 37.293 1.00 11.40 294 VAL A N 1
ATOM 2274 C CA . VAL A 1 294 ? 28.178 49.697 37.531 1.00 12.24 294 VAL A CA 1
ATOM 2275 C C . VAL A 1 294 ? 27.756 48.405 38.243 1.00 12.78 294 VAL A C 1
ATOM 2276 O O . VAL A 1 294 ? 28.441 47.390 38.080 1.00 13.33 294 VAL A O 1
ATOM 2280 N N . TRP A 1 295 ? 26.657 48.459 39.016 1.00 12.72 295 TRP A N 1
ATOM 2281 C CA . TRP A 1 295 ? 26.079 47.264 39.685 1.00 13.03 295 TRP A CA 1
ATOM 2282 C C . TRP A 1 295 ? 24.734 46.934 39.067 1.00 13.50 295 TRP A C 1
ATOM 2283 O O . TRP A 1 295 ? 23.949 47.832 38.747 1.00 13.45 295 TRP A O 1
ATOM 2294 N N . ASP A 1 296 ? 24.468 45.634 38.891 1.00 13.74 296 ASP A N 1
ATOM 2295 C CA . ASP A 1 296 ? 23.187 45.207 38.335 1.00 14.61 296 ASP A CA 1
ATOM 2296 C C . ASP A 1 296 ? 22.068 45.281 39.379 1.00 15.09 296 ASP A C 1
ATOM 2297 O O . ASP A 1 296 ? 22.296 45.746 40.503 1.00 14.42 296 ASP A O 1
ATOM 2302 N N . ALA A 1 297 ? 20.863 44.856 39.009 1.00 15.90 297 ALA A N 1
ATOM 2303 C CA . ALA A 1 297 ? 19.700 44.985 39.892 1.00 16.62 297 ALA A CA 1
ATOM 2304 C C . ALA A 1 297 ? 19.735 44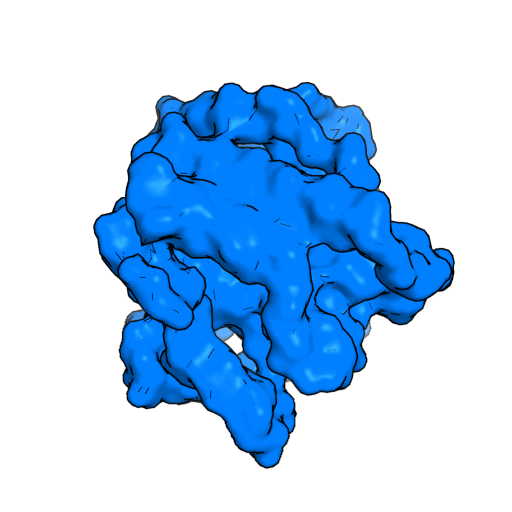.055 41.113 1.00 17.13 297 ALA A C 1
ATOM 2305 O O . ALA A 1 297 ? 18.925 44.216 42.017 1.00 18.32 297 ALA A O 1
ATOM 2307 N N . SER A 1 298 ? 20.693 43.134 41.151 1.00 17.10 298 SER A N 1
ATOM 2308 C CA . SER A 1 298 ? 20.890 42.287 42.328 1.00 17.73 298 SER A CA 1
ATOM 2309 C C . SER A 1 298 ? 22.202 42.638 43.026 1.00 18.36 298 SER A C 1
ATOM 2310 O O . SER A 1 298 ? 22.742 41.845 43.809 1.00 19.60 298 SER A O 1
ATOM 2313 N N . TYR A 1 299 ? 22.700 43.846 42.754 1.00 17.85 299 TYR A N 1
ATOM 2314 C CA . TYR A 1 299 ? 23.950 44.353 43.353 1.00 17.86 299 TYR A CA 1
ATOM 2315 C C . TYR A 1 299 ? 25.212 43.546 43.029 1.00 18.47 299 TYR A C 1
ATOM 2316 O O . TYR A 1 299 ? 26.204 43.575 43.784 1.00 20.32 299 TYR A O 1
ATOM 2325 N N . ALA A 1 300 ? 25.210 42.846 41.905 1.00 18.16 300 ALA A N 1
ATOM 2326 C CA . ALA A 1 300 ? 26.442 42.236 41.437 1.00 18.16 300 ALA A CA 1
ATOM 2327 C C . ALA A 1 300 ? 27.224 43.217 40.571 1.00 17.90 300 ALA A C 1
ATOM 2328 O O . ALA A 1 300 ? 26.656 43.908 39.718 1.00 17.50 300 ALA A O 1
ATOM 2330 N N . LYS A 1 301 ? 28.530 43.259 40.793 1.00 17.20 301 LYS A N 1
ATOM 2331 C CA . LYS A 1 301 ? 29.448 44.029 39.962 1.00 17.98 301 LYS A CA 1
ATOM 2332 C C . LYS A 1 301 ? 29.338 43.577 38.512 1.00 16.97 301 LYS A C 1
ATOM 2333 O O . LYS A 1 301 ? 29.369 42.377 38.219 1.00 18.62 301 LYS A O 1
ATOM 2339 N N . LYS A 1 302 ? 29.231 44.542 37.605 1.00 15.65 302 LYS A N 1
ATOM 2340 C CA . LYS A 1 302 ? 29.231 44.263 36.170 1.00 14.33 302 LYS A CA 1
ATOM 2341 C C . LYS A 1 302 ? 30.651 44.452 35.639 1.00 14.34 302 LYS A C 1
ATOM 2342 O O . LYS A 1 302 ? 31.533 44.928 36.372 1.00 13.96 302 LYS A O 1
ATOM 2348 N N . PRO A 1 303 ? 30.909 44.055 34.380 1.00 14.74 303 PRO A N 1
ATOM 2349 C CA . PRO A 1 303 ? 32.284 44.237 33.878 1.00 14.81 303 PRO A CA 1
ATOM 2350 C C . PRO A 1 303 ? 32.789 45.677 33.928 1.00 14.68 303 PRO A C 1
ATOM 2351 O O . PRO A 1 303 ? 34.001 45.889 33.987 1.00 15.69 303 PRO A O 1
ATOM 2355 N N . ALA A 1 304 ? 31.870 46.646 33.916 1.00 13.68 304 ALA A N 1
ATOM 2356 C CA . ALA A 1 304 ? 32.221 48.068 34.095 1.00 13.76 304 ALA A CA 1
ATOM 2357 C C . ALA A 1 304 ? 33.068 48.308 35.349 1.00 14.01 304 ALA A C 1
ATOM 2358 O O . ALA A 1 304 ? 33.946 49.194 35.352 1.00 14.50 304 ALA A O 1
ATOM 2360 N N . TYR A 1 305 ? 32.815 47.533 36.403 1.00 13.96 305 TYR A N 1
ATOM 2361 C CA . TYR A 1 305 ? 33.569 47.707 37.656 1.00 13.39 305 TYR A CA 1
ATOM 2362 C C . TYR A 1 305 ? 35.090 47.571 37.455 1.00 13.36 305 TYR A C 1
ATOM 2363 O O . TYR A 1 305 ? 35.853 48.469 37.798 1.00 13.35 305 TYR A O 1
ATOM 2372 N N . ALA A 1 306 ? 35.535 46.457 36.869 1.00 14.19 306 ALA A N 1
ATOM 2373 C CA . ALA A 1 306 ? 36.963 46.254 36.605 1.00 14.06 306 ALA A CA 1
ATOM 2374 C C . ALA A 1 306 ? 37.521 47.312 35.675 1.00 14.62 306 ALA A C 1
ATOM 2375 O O . ALA A 1 306 ? 38.669 47.723 35.828 1.00 15.57 306 ALA A O 1
ATOM 2377 N N . ALA A 1 307 ? 36.721 47.752 34.704 1.00 14.49 307 ALA A N 1
ATOM 2378 C CA . ALA A 1 307 ? 37.176 48.787 33.763 1.00 15.04 307 ALA A CA 1
ATOM 2379 C C . ALA A 1 307 ? 37.440 50.112 34.474 1.00 15.30 307 ALA A C 1
ATOM 2380 O O . ALA A 1 307 ? 38.438 50.781 34.189 1.00 15.44 307 ALA A O 1
ATOM 2382 N N . VAL A 1 308 ? 36.566 50.477 35.407 1.00 15.28 308 VAL A N 1
ATOM 2383 C CA . VAL A 1 308 ? 36.764 51.723 36.179 1.00 15.14 308 VAL A CA 1
ATOM 2384 C C . VAL A 1 308 ? 38.019 51.623 37.038 1.00 16.39 308 VAL A C 1
ATOM 2385 O O . VAL A 1 308 ? 38.832 52.556 37.071 1.00 15.88 308 VAL A O 1
ATOM 2389 N N . MET A 1 309 ? 38.180 50.482 37.712 1.00 17.33 309 MET A N 1
ATOM 2390 C CA A MET A 1 309 ? 39.363 50.267 38.522 0.50 18.81 309 MET A CA 1
ATOM 2391 C CA B MET A 1 309 ? 39.372 50.186 38.512 0.50 18.55 309 MET A CA 1
ATOM 2392 C C . MET A 1 309 ? 40.635 50.380 37.678 1.00 18.47 309 MET A C 1
ATOM 2393 O O . MET A 1 309 ? 41.587 51.037 38.089 1.00 18.33 309 MET A O 1
ATOM 2402 N N . GLU A 1 310 ? 40.642 49.753 36.502 1.00 18.65 310 GLU A N 1
ATOM 2403 C CA . GLU A 1 310 ? 41.802 49.824 35.611 1.00 19.82 310 GLU A CA 1
ATOM 2404 C C . GLU A 1 310 ? 42.092 51.252 35.148 1.00 18.35 310 GLU A C 1
ATOM 2405 O O . GLU A 1 310 ? 43.255 51.676 35.112 1.00 18.33 310 GLU A O 1
ATOM 2411 N N . ALA A 1 311 ? 41.037 52.002 34.822 1.00 17.62 311 ALA A N 1
ATOM 2412 C CA . ALA A 1 311 ? 41.213 53.347 34.289 1.00 17.62 311 ALA A CA 1
ATOM 2413 C C . ALA A 1 311 ? 41.788 54.297 35.344 1.00 18.05 311 ALA A C 1
ATOM 2414 O O . ALA A 1 311 ? 42.581 55.176 35.016 1.00 18.10 311 ALA A O 1
ATOM 2416 N N . PHE A 1 312 ? 41.419 54.108 36.609 1.00 18.83 312 PHE A N 1
ATOM 2417 C CA . PHE A 1 312 ? 41.986 54.950 37.671 1.00 19.45 312 PHE A CA 1
ATOM 2418 C C . PHE A 1 312 ? 43.441 54.595 37.953 1.00 21.58 312 PHE A C 1
ATOM 2419 O O . PHE A 1 312 ? 44.156 55.358 38.579 1.00 22.06 312 PHE A O 1
ATOM 2427 N N A GLY A 1 313 ? 43.917 53.517 37.335 0.50 22.21 313 GLY A N 1
ATOM 2428 N N B GLY A 1 313 ? 43.798 53.356 37.631 0.50 23.06 313 GLY A N 1
ATOM 2429 C CA A GLY A 1 313 ? 45.348 53.205 37.330 0.50 23.13 313 GLY A CA 1
ATOM 2430 C CA B GLY A 1 313 ? 45.081 52.794 38.033 0.50 24.67 313 GLY A CA 1
ATOM 2431 C C A GLY A 1 313 ? 45.685 52.177 38.380 0.50 23.91 313 GLY A C 1
ATOM 2432 C C B GLY A 1 313 ? 46.177 53.236 37.097 0.50 25.83 313 GLY A C 1
ATOM 2433 O O A GLY A 1 313 ? 46.854 51.990 38.740 0.50 24.09 313 GLY A O 1
ATOM 2434 O O B GLY A 1 313 ? 47.326 53.402 37.503 0.50 26.23 313 GLY A O 1
ATOM 2435 N N A ALA A 1 314 ? 44.645 51.522 38.881 0.50 24.20 314 ALA A N 1
ATOM 2436 N N B ALA A 1 314 ? 45.812 53.424 35.833 0.50 26.67 314 ALA A N 1
ATOM 2437 C CA A ALA A 1 314 ? 44.792 50.447 39.846 0.50 24.91 314 ALA A CA 1
ATOM 2438 C CA B ALA A 1 314 ? 46.770 53.809 34.808 0.50 27.47 314 ALA A CA 1
ATOM 2439 C C A ALA A 1 314 ? 45.066 49.133 39.124 0.50 25.11 314 ALA A C 1
ATOM 2440 C C B ALA A 1 314 ? 47.216 55.253 35.001 0.50 27.88 314 ALA A C 1
ATOM 2441 O O A ALA A 1 314 ? 44.251 48.672 38.319 0.50 25.60 314 ALA A O 1
ATOM 2442 O O B ALA A 1 314 ? 47.705 55.620 36.073 0.50 28.47 314 ALA A O 1
#

Nearest PDB structures (foldseek):
  1fh9-assembly1_A  TM=1.002E+00  e=9.555E-65  Cellulomonas fimi
  2his-assembly1_A  TM=1.001E+00  e=9.141E-63  Cellulomonas fimi
  3wug-assembly1_A  TM=9.888E-01  e=9.820E-47  Streptomyces sp.
  3wue-assembly1_A  TM=9.890E-01  e=9.240E-47  Streptomyces sp.
  5m0k-assembly2_B  TM=9.674E-01  e=5.921E-42  Cellulomonas flavigena

CATH classification: 3.20.20.80

Radius of gyration: 18.57 Å; Cα contacts (8 Å, |Δi|>4): 675; chains: 1; bounding box: 42×51×40 Å

Organism: Cellulomonas fimi (NCBI:txid1708)

Solvent-accessible surface area: 11798 Å² total; per-residue (Å²): 73,104,26,0,59,82,4,0,69,73,30,64,37,25,0,0,0,2,0,41,19,120,84,13,110,53,80,91,6,86,53,14,0,46,50,11,0,20,0,0,3,0,30,67,7,0,14,7,56,30,0,1,72,58,100,86,57,54,47,32,57,46,0,54,109,0,6,53,7,2,83,121,45,68,13,60,6,6,0,4,2,0,1,34,32,42,66,9,20,103,44,0,94,116,39,91,40,90,49,0,68,67,3,1,49,36,0,0,40,79,0,0,65,70,0,73,80,129,4,42,4,0,2,0,1,4,20,2,6,20,87,68,23,35,48,29,143,91,2,14,1,29,127,56,46,25,100,45,9,0,42,40,0,0,107,14,0,55,85,12,3,85,120,5,101,0,2,0,0,0,58,66,0,6,10,61,62,47,3,0,60,24,0,48,91,18,0,117,59,7,75,86,121,55,2,26,0,32,7,0,0,0,3,0,31,12,62,30,45,114,18,37,88,46,3,98,97,0,0,49,52,0,4,107,35,33,0,23,0,15,0,4,10,0,0,0,26,1,137,64,112,47,72,84,102,54,35,60,50,0,11,50,1,0,61,107,0,0,71,8,0,54,105,0,120,92,1,58,0,0,4,0,16,11,2,1,23,104,59,12,73,0,65,135,86,49,110,38,31,0,18,0,0,2,5,48,54,97,25,51,114,14,65,0,14,50,7,0,32,92,8,6,68,59

Sequence (314 aa):
ATTLKEAADGAGRDFGFALDPNRLSEEAQYKAIADSEFNLVVAENAMKWDATEPSQNSFSFGAGDRVASYAADTGKEELYGHTLVWHSSQLPDWAKNLNGSAFESSAMVNHVTKVADHFEGKVASWDVVNEAFADGGGRRQDSAFQQKLGNGYIETAFRAARAADPTAKLCINDYNVEGINAKSNSLYDLVKDFKARGVPLDCVGFQSHLIVVGQVPGDFRQNLQRFADLGVDVRITELDIRMRTPSDATKLATQAADYKKVVQACMQVTRCQGVTVWGITDKYSWVPDVFPGEGAALVWDASYAKKPAYAAVMMEAFGGAA

Foldseek 3Di:
DPEQQVLQVVLQFFEEEADQLVCCVVPLQVVCRLPHGQEYEHLPCQDCCNFDVDQPDGDNPRVVSRLVSCVVSVHAYAYDALAEQPSHHVNLLPDADPRNLVSSLVSLQVSLLVCAPRHQEYQQAEAQFDDQADGDDRGSCCVRPNDCSVLVSQQSNCVRHVHHAYEHEYEPLQADHRGVVNVLVVLLVCLVVVRRHAEYEYQAAEEQPDHDPCRLVSLQSSVVSVHAYEHAAHWYKYQDDDDPVSLVSLLVNLLSVQLSLSSHPRYRGHYYHHAEQLDDPPCVVPPRMTPTHQAYNVRHGTSNRVSSSVSSND